Protein AF-A0A6A4GST1-F1 (afdb_monomer)

Nearest PDB structures (foldseek):
  6xm2-assembly1_K  TM=3.351E-01  e=2.305E+00  Homo sapiens
  5jus-assembly1_TA  TM=2.621E-01  e=8.530E+00  Saccharomyces cerevisiae

Structure (mmCIF, N/CA/C/O backbone):
data_AF-A0A6A4GST1-F1
#
_entry.id   AF-A0A6A4GST1-F1
#
loop_
_atom_site.group_PDB
_atom_site.id
_atom_site.type_symbol
_atom_site.label_atom_id
_atom_site.label_alt_id
_atom_site.label_comp_id
_atom_site.label_asym_id
_atom_site.label_entity_id
_atom_site.label_seq_id
_atom_site.pdbx_PDB_ins_code
_atom_site.Cartn_x
_atom_site.Cartn_y
_atom_site.Cartn_z
_atom_site.occupancy
_atom_site.B_iso_or_equiv
_atom_site.auth_seq_id
_atom_site.auth_comp_id
_atom_site.auth_asym_id
_atom_site.auth_atom_id
_atom_site.pdbx_PDB_model_num
ATOM 1 N N . MET A 1 1 ? -7.590 -26.371 -39.688 1.00 54.38 1 MET A N 1
ATOM 2 C CA . MET A 1 1 ? -6.315 -26.906 -39.176 1.00 54.38 1 MET A CA 1
ATOM 3 C C . MET A 1 1 ? -5.219 -26.032 -39.758 1.00 54.38 1 MET A C 1
ATOM 5 O O . MET A 1 1 ? -4.889 -26.251 -40.905 1.00 54.38 1 MET A O 1
ATOM 9 N N . ASP A 1 2 ? -4.789 -24.989 -39.041 1.00 57.66 2 ASP A N 1
ATOM 10 C CA . ASP A 1 2 ? -3.574 -24.203 -39.374 1.00 57.66 2 ASP A CA 1
ATOM 11 C C . ASP A 1 2 ? -3.136 -23.251 -38.233 1.00 57.66 2 ASP A C 1
ATOM 13 O O . ASP A 1 2 ? -2.321 -22.353 -38.413 1.00 57.66 2 ASP A O 1
ATOM 17 N N . SER A 1 3 ? -3.652 -23.442 -37.012 1.00 66.88 3 SER A N 1
ATOM 18 C CA . SER A 1 3 ? -3.388 -22.553 -35.872 1.00 66.88 3 SER A CA 1
ATOM 19 C C . SER A 1 3 ? -2.013 -22.750 -35.219 1.00 66.88 3 SER A C 1
ATOM 21 O O . SER A 1 3 ? -1.632 -21.962 -34.365 1.00 66.88 3 SER A O 1
ATOM 23 N N . THR A 1 4 ? -1.250 -23.782 -35.591 1.00 75.75 4 THR A N 1
ATOM 24 C CA . THR A 1 4 ? 0.029 -24.119 -34.939 1.00 75.75 4 THR A CA 1
ATOM 25 C C . THR A 1 4 ? 1.226 -23.309 -35.450 1.00 75.75 4 THR A C 1
ATOM 27 O O . THR A 1 4 ? 2.214 -23.196 -34.737 1.00 75.75 4 THR A O 1
ATOM 30 N N . ASN A 1 5 ? 1.162 -22.703 -36.643 1.00 77.75 5 ASN A N 1
ATOM 31 C CA . ASN A 1 5 ? 2.301 -21.959 -37.215 1.00 77.75 5 ASN A CA 1
ATOM 32 C C . ASN A 1 5 ? 2.419 -20.500 -36.722 1.00 77.75 5 ASN A C 1
ATOM 34 O O . ASN A 1 5 ? 3.506 -19.910 -36.763 1.00 77.75 5 ASN A O 1
ATOM 38 N N . GLU A 1 6 ? 1.324 -19.893 -36.255 1.00 80.25 6 GLU A N 1
ATOM 39 C CA . GLU A 1 6 ? 1.336 -18.497 -35.794 1.00 80.25 6 GLU A CA 1
ATOM 40 C C . GLU A 1 6 ? 2.017 -18.331 -34.429 1.00 80.25 6 GLU A C 1
ATOM 42 O O . GLU A 1 6 ? 2.770 -17.371 -34.223 1.00 80.25 6 GLU A O 1
ATOM 47 N N . ASP A 1 7 ? 1.806 -19.278 -33.515 1.00 82.44 7 ASP A N 1
ATOM 48 C CA . ASP A 1 7 ? 2.347 -19.215 -32.154 1.00 82.44 7 ASP A CA 1
ATOM 49 C C . ASP A 1 7 ? 3.878 -19.353 -32.137 1.00 82.44 7 ASP A C 1
ATOM 51 O O . ASP A 1 7 ? 4.568 -18.554 -31.493 1.00 82.44 7 ASP A O 1
ATOM 55 N N . ASP A 1 8 ? 4.430 -20.247 -32.962 1.00 87.25 8 ASP A N 1
ATOM 56 C CA . ASP A 1 8 ? 5.880 -20.417 -33.133 1.00 87.25 8 ASP A CA 1
ATOM 57 C C . ASP A 1 8 ? 6.562 -19.143 -33.650 1.00 87.25 8 ASP A C 1
ATOM 59 O O . ASP A 1 8 ? 7.698 -18.807 -33.282 1.00 87.25 8 ASP A O 1
ATOM 63 N N . THR A 1 9 ? 5.874 -18.407 -34.524 1.00 86.50 9 THR A N 1
ATOM 64 C CA . THR A 1 9 ? 6.394 -17.162 -35.095 1.00 86.50 9 THR A CA 1
ATOM 65 C C . THR A 1 9 ? 6.412 -16.050 -34.045 1.00 86.50 9 THR A C 1
ATOM 67 O O . THR A 1 9 ? 7.411 -15.326 -33.930 1.00 86.50 9 THR A O 1
ATOM 70 N N . LYS A 1 10 ? 5.357 -15.946 -33.225 1.00 84.38 10 LYS A N 1
ATOM 71 C CA . LYS A 1 10 ? 5.272 -14.985 -32.112 1.00 84.38 10 LYS A CA 1
ATOM 72 C C . LYS A 1 10 ? 6.345 -15.255 -31.061 1.00 84.38 10 LYS A C 1
ATOM 74 O O . LYS A 1 10 ? 7.042 -14.325 -30.645 1.00 84.38 10 LYS A O 1
ATOM 79 N N . GLU A 1 11 ? 6.558 -16.512 -30.681 1.00 89.19 11 GLU A N 1
ATOM 80 C CA . GLU A 1 11 ? 7.566 -16.867 -29.681 1.00 89.19 11 GLU A CA 1
ATOM 81 C C . GLU A 1 11 ? 8.993 -16.534 -30.148 1.00 89.19 11 GLU A C 1
ATOM 83 O O . GLU A 1 11 ? 9.779 -15.936 -29.400 1.00 89.19 11 GLU A O 1
ATOM 88 N N . LYS A 1 12 ? 9.319 -16.808 -31.419 1.00 90.31 12 LYS A N 1
ATOM 89 C CA . LYS A 1 12 ? 10.611 -16.425 -32.016 1.00 90.31 12 LYS A CA 1
ATOM 90 C C . LYS A 1 12 ? 10.829 -14.909 -31.993 1.00 90.31 12 LYS A C 1
ATOM 92 O O . LYS A 1 12 ? 11.934 -14.455 -31.678 1.00 90.31 12 LYS A O 1
ATOM 97 N N . GLN A 1 13 ? 9.796 -14.113 -32.277 1.00 86.88 13 GLN A N 1
ATOM 98 C CA . GLN A 1 13 ? 9.884 -12.651 -32.207 1.00 86.88 13 GLN A CA 1
ATOM 99 C C . GLN A 1 13 ? 10.047 -12.139 -30.769 1.00 86.88 13 GLN A C 1
ATOM 101 O O . GLN A 1 13 ? 10.868 -11.244 -30.529 1.00 86.88 13 GLN A O 1
ATOM 106 N N . ILE A 1 14 ? 9.335 -12.726 -29.801 1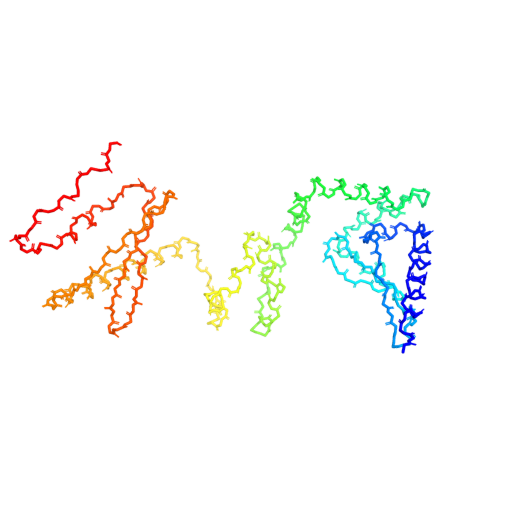.00 86.31 14 ILE A N 1
ATOM 107 C CA . ILE A 1 14 ? 9.483 -12.408 -28.372 1.00 86.31 14 ILE A CA 1
ATOM 108 C C . ILE A 1 14 ? 10.915 -12.686 -27.922 1.00 86.31 14 ILE A C 1
ATOM 110 O O . ILE A 1 14 ? 11.541 -11.826 -27.297 1.00 86.31 14 ILE A O 1
ATOM 114 N N . LYS A 1 15 ? 11.462 -13.853 -28.274 1.00 89.69 15 LYS A N 1
ATOM 115 C CA . LYS A 1 15 ? 12.837 -14.232 -27.941 1.00 89.69 15 LYS A CA 1
ATOM 116 C C . LYS A 1 15 ? 13.850 -13.256 -28.541 1.00 89.69 15 LYS A C 1
ATOM 118 O O . LYS A 1 15 ? 14.651 -12.688 -27.804 1.00 89.69 15 LYS A O 1
ATOM 123 N N . LYS A 1 16 ? 13.736 -12.948 -29.838 1.00 90.50 16 LYS A N 1
ATOM 124 C CA . LYS A 1 16 ? 14.603 -11.969 -30.519 1.00 90.50 16 LYS A CA 1
ATOM 125 C C . LYS A 1 16 ? 14.541 -10.583 -29.868 1.00 90.50 16 LYS A C 1
ATOM 127 O O . LYS A 1 16 ? 15.566 -9.912 -29.716 1.00 90.50 16 LYS A O 1
ATOM 132 N N . THR A 1 17 ? 13.349 -10.152 -29.462 1.00 84.81 17 THR A N 1
ATOM 133 C CA . THR A 1 17 ? 13.148 -8.874 -28.767 1.00 84.81 17 THR A CA 1
ATOM 134 C C . THR A 1 17 ? 13.805 -8.889 -27.390 1.00 84.81 17 THR A C 1
ATOM 136 O O . THR A 1 17 ? 14.539 -7.957 -27.057 1.00 84.81 17 THR A O 1
ATOM 139 N N . ARG A 1 18 ? 13.625 -9.966 -26.614 1.00 83.44 18 ARG A N 1
ATOM 140 C CA . ARG A 1 18 ? 14.276 -10.153 -25.308 1.00 83.44 18 ARG A CA 1
ATOM 141 C C . ARG A 1 18 ? 15.798 -10.136 -25.426 1.00 83.44 18 ARG A C 1
ATOM 143 O O . ARG A 1 18 ? 16.439 -9.409 -24.673 1.00 83.44 18 ARG A O 1
ATOM 150 N N . ASP A 1 19 ? 16.360 -10.821 -26.418 1.00 86.75 19 ASP A N 1
ATOM 151 C CA . ASP A 1 19 ? 17.806 -10.840 -26.665 1.00 86.75 19 ASP A CA 1
ATOM 152 C C . ASP A 1 19 ? 18.337 -9.448 -27.039 1.00 86.75 19 ASP A C 1
ATOM 154 O O . ASP A 1 19 ? 19.416 -9.034 -26.611 1.00 86.75 19 ASP A O 1
ATOM 158 N N . THR A 1 20 ? 17.562 -8.680 -27.808 1.00 85.69 20 THR A N 1
ATOM 159 C CA . THR A 1 20 ? 17.914 -7.302 -28.177 1.00 85.69 20 THR A CA 1
ATOM 160 C C . THR A 1 20 ? 17.858 -6.366 -26.969 1.00 85.69 20 THR A C 1
ATOM 162 O O . THR A 1 20 ? 18.716 -5.495 -26.820 1.00 85.69 20 THR A O 1
ATOM 165 N N . VAL A 1 21 ? 16.887 -6.553 -26.070 1.00 81.81 21 VAL A N 1
ATOM 166 C CA . VAL A 1 21 ? 16.820 -5.798 -24.814 1.00 81.81 21 VAL A CA 1
ATOM 167 C C . VAL A 1 21 ? 17.956 -6.183 -23.870 1.00 81.81 21 VAL A C 1
ATOM 169 O O . VAL A 1 21 ? 18.555 -5.293 -23.272 1.00 81.81 21 VAL A O 1
ATOM 172 N N . ALA A 1 22 ? 18.301 -7.466 -23.771 1.00 78.81 22 ALA A N 1
ATOM 173 C CA . ALA A 1 22 ? 19.410 -7.937 -22.943 1.00 78.81 22 ALA A CA 1
ATOM 174 C C . ALA A 1 22 ? 20.755 -7.325 -23.372 1.00 78.81 22 ALA A C 1
ATOM 176 O O . ALA A 1 22 ? 21.612 -7.047 -22.537 1.00 78.81 22 ALA A O 1
ATOM 177 N N . LYS A 1 23 ? 20.920 -7.031 -24.669 1.00 83.38 23 LYS A N 1
ATOM 178 C CA . LYS A 1 23 ? 22.103 -6.343 -25.210 1.00 83.38 23 LYS A CA 1
ATOM 179 C C . LYS A 1 23 ? 22.173 -4.852 -24.858 1.00 83.38 23 LYS A C 1
ATOM 181 O O . LYS A 1 23 ? 23.201 -4.223 -25.118 1.00 83.38 23 LYS A O 1
ATOM 186 N N . ARG A 1 24 ? 21.126 -4.255 -24.276 1.00 81.75 24 ARG A N 1
ATOM 187 C CA . ARG A 1 24 ? 21.141 -2.836 -23.895 1.00 81.75 24 ARG A CA 1
ATOM 188 C C . ARG A 1 24 ? 22.056 -2.622 -22.696 1.00 81.75 24 ARG A C 1
ATOM 190 O O . ARG A 1 24 ? 21.848 -3.180 -21.624 1.00 81.75 24 ARG A O 1
ATOM 197 N N . ARG A 1 25 ? 23.046 -1.750 -22.885 1.00 80.88 25 ARG A N 1
ATOM 198 C CA . ARG A 1 25 ? 24.079 -1.423 -21.888 1.00 80.88 25 ARG A CA 1
ATOM 199 C C . ARG A 1 25 ? 23.786 -0.176 -21.057 1.00 80.88 25 ARG A C 1
ATOM 201 O O . ARG A 1 25 ? 24.643 0.254 -20.305 1.00 80.88 25 ARG A O 1
ATOM 208 N N . SER A 1 26 ? 22.612 0.434 -21.215 1.00 86.75 26 SER A N 1
ATOM 209 C CA . SER A 1 26 ? 22.264 1.602 -20.405 1.00 86.75 26 SER A CA 1
ATOM 210 C C . SER A 1 26 ? 21.944 1.172 -18.977 1.00 86.75 26 SER A C 1
ATOM 212 O O . SER A 1 26 ? 21.099 0.295 -18.775 1.00 86.75 26 SER A O 1
ATOM 214 N N . ASN A 1 27 ? 22.574 1.836 -18.010 1.00 86.75 27 ASN A N 1
ATOM 215 C CA . ASN A 1 27 ? 22.354 1.612 -16.581 1.00 86.75 27 ASN A CA 1
ATOM 216 C C . ASN A 1 27 ? 20.913 1.907 -16.143 1.00 86.75 27 ASN A C 1
ATOM 218 O O . ASN A 1 27 ? 20.445 1.351 -15.153 1.00 86.75 27 ASN A O 1
ATOM 222 N N . ALA A 1 28 ? 20.168 2.716 -16.907 1.00 86.31 28 ALA A N 1
ATOM 223 C CA . ALA A 1 28 ? 18.769 3.028 -16.618 1.00 86.31 28 ALA A CA 1
ATOM 224 C C . ALA A 1 28 ? 17.879 1.770 -16.543 1.00 86.31 28 ALA A C 1
ATOM 226 O O . ALA A 1 28 ? 16.865 1.758 -15.848 1.00 86.31 28 ALA A O 1
ATOM 227 N N . TYR A 1 29 ? 18.259 0.672 -17.206 1.00 89.25 29 TYR A N 1
ATOM 228 C CA . TYR A 1 29 ? 17.500 -0.581 -17.154 1.00 89.25 29 TYR A CA 1
ATOM 229 C C . TYR A 1 29 ? 17.714 -1.386 -15.862 1.00 89.25 29 TYR A C 1
ATOM 231 O O . TYR A 1 29 ? 16.944 -2.316 -15.593 1.00 89.25 29 TYR A O 1
ATOM 239 N N . ALA A 1 30 ? 18.704 -1.036 -15.035 1.00 89.44 30 ALA A N 1
ATOM 240 C CA . ALA A 1 30 ? 18.936 -1.686 -13.746 1.00 89.44 30 ALA A CA 1
ATOM 241 C C . ALA A 1 30 ? 17.777 -1.456 -12.757 1.00 89.44 30 ALA A C 1
ATOM 243 O O . ALA A 1 30 ? 17.499 -2.320 -11.925 1.00 89.44 30 ALA A O 1
ATOM 244 N N . PHE A 1 31 ? 17.044 -0.346 -12.893 1.00 89.88 31 PHE A N 1
ATOM 245 C CA . PHE A 1 31 ? 15.903 -0.004 -12.035 1.00 89.88 31 PHE A CA 1
ATOM 246 C C . PHE A 1 31 ? 14.646 -0.853 -12.294 1.00 89.88 31 PHE A C 1
ATOM 248 O O . PHE A 1 31 ? 13.746 -0.925 -11.445 1.00 89.88 31 PHE A O 1
ATOM 255 N N . PHE A 1 32 ? 14.590 -1.524 -13.445 1.00 91.50 32 PHE A N 1
ATOM 256 C CA . PHE A 1 32 ? 13.443 -2.299 -13.908 1.00 91.50 32 PHE A CA 1
ATOM 257 C C . PHE A 1 32 ? 13.710 -3.807 -13.860 1.00 91.50 32 PHE A C 1
ATOM 259 O O . PHE A 1 32 ? 14.857 -4.262 -13.785 1.00 91.50 32 PHE A O 1
ATOM 266 N N . ALA A 1 33 ? 12.629 -4.588 -13.895 1.00 90.25 33 ALA A N 1
ATOM 267 C CA . ALA A 1 33 ? 12.688 -6.045 -13.935 1.00 90.25 33 ALA A CA 1
ATOM 268 C C . ALA A 1 33 ? 13.564 -6.558 -15.095 1.00 90.25 33 ALA A C 1
ATOM 270 O O . ALA A 1 33 ? 13.609 -5.961 -16.172 1.00 90.25 33 ALA A O 1
ATOM 271 N N . CYS A 1 34 ? 14.248 -7.688 -14.875 1.00 87.88 34 CYS A N 1
ATOM 272 C CA . CYS A 1 34 ? 15.158 -8.277 -15.863 1.00 87.88 34 CYS A CA 1
ATOM 273 C C . CYS A 1 34 ? 14.455 -8.693 -17.155 1.00 87.88 34 CYS A C 1
ATOM 275 O O . CYS A 1 34 ? 15.044 -8.615 -18.229 1.00 87.88 34 CYS A O 1
ATOM 277 N N . THR A 1 35 ? 13.199 -9.111 -17.039 1.00 88.88 35 THR A N 1
ATOM 278 C CA . THR A 1 35 ? 12.370 -9.600 -18.134 1.00 88.88 35 THR A CA 1
ATOM 279 C C . THR A 1 35 ? 11.253 -8.595 -18.399 1.00 88.88 35 THR A C 1
ATOM 281 O O . THR A 1 35 ? 10.229 -8.640 -17.710 1.00 88.88 35 THR A O 1
ATOM 284 N N . PRO A 1 36 ? 11.434 -7.657 -19.343 1.00 91.19 36 PRO A N 1
ATOM 285 C CA . PRO A 1 36 ? 10.338 -6.796 -19.751 1.00 91.19 36 PRO A CA 1
ATOM 286 C C . PRO A 1 36 ? 9.278 -7.604 -20.498 1.00 91.19 36 PRO A C 1
ATOM 288 O O . PRO A 1 36 ? 9.568 -8.631 -21.123 1.00 91.19 36 PRO A O 1
ATOM 291 N N . ASN A 1 37 ? 8.056 -7.095 -20.466 1.00 93.19 37 ASN A N 1
ATOM 292 C CA . ASN A 1 37 ? 6.968 -7.598 -21.287 1.00 93.19 37 ASN A CA 1
ATOM 293 C C . ASN A 1 37 ? 6.978 -6.892 -22.646 1.00 93.19 37 ASN A C 1
ATOM 295 O O . ASN A 1 37 ? 7.530 -5.803 -22.791 1.00 93.19 37 ASN A O 1
ATOM 299 N N . VAL A 1 38 ? 6.382 -7.521 -23.651 1.00 92.00 38 VAL A N 1
ATOM 300 C CA . VAL A 1 38 ? 6.190 -6.922 -24.974 1.00 92.00 38 VAL A CA 1
ATOM 301 C C . VAL A 1 38 ? 4.691 -6.823 -25.192 1.00 92.00 38 VAL A C 1
ATOM 303 O O . VAL A 1 38 ? 3.991 -7.829 -25.115 1.00 92.00 38 VAL A O 1
ATOM 306 N N . GLU A 1 39 ? 4.201 -5.606 -25.396 1.00 92.38 39 GLU A N 1
ATOM 307 C CA . GLU A 1 39 ? 2.827 -5.369 -25.824 1.00 92.38 39 GLU A CA 1
ATOM 308 C C . GLU A 1 39 ? 2.776 -5.390 -27.349 1.00 92.38 39 GLU A C 1
ATOM 310 O O . GLU A 1 39 ? 3.583 -4.733 -28.015 1.00 92.38 39 GLU A O 1
ATOM 315 N N . PHE A 1 40 ? 1.811 -6.131 -27.883 1.00 92.00 40 PHE A N 1
ATOM 316 C CA . PHE A 1 40 ? 1.558 -6.258 -29.312 1.00 92.00 40 PHE A CA 1
ATOM 317 C C . PHE A 1 40 ? 0.351 -5.404 -29.710 1.00 92.00 40 PHE A C 1
ATOM 319 O O . PHE A 1 40 ? -0.536 -5.155 -28.890 1.00 92.00 40 PHE A O 1
ATOM 326 N N . ASP A 1 41 ? 0.338 -4.911 -30.944 1.00 92.25 41 ASP A N 1
ATOM 327 C CA . ASP A 1 41 ? -0.842 -4.279 -31.534 1.00 92.25 41 ASP A CA 1
ATOM 328 C C . ASP A 1 41 ? -1.865 -5.320 -32.033 1.00 92.25 41 ASP A C 1
ATOM 330 O O . ASP A 1 41 ? -1.692 -6.527 -31.853 1.00 92.25 41 ASP A O 1
ATOM 334 N N . ALA A 1 42 ? -2.956 -4.842 -32.641 1.00 94.94 42 ALA A N 1
ATOM 335 C CA . ALA A 1 42 ? -3.996 -5.699 -33.209 1.00 94.94 42 ALA A CA 1
ATOM 336 C C . ALA A 1 42 ? -3.467 -6.613 -34.333 1.00 94.94 42 ALA A C 1
ATOM 338 O O . ALA A 1 42 ? -3.983 -7.712 -34.515 1.00 94.94 42 ALA A O 1
ATOM 339 N N . ASP A 1 43 ? -2.392 -6.204 -35.013 1.00 92.94 43 ASP A N 1
ATOM 340 C CA . ASP A 1 43 ? -1.748 -6.952 -36.095 1.00 92.94 43 ASP A CA 1
ATOM 341 C C . ASP A 1 43 ? -0.672 -7.922 -35.573 1.00 92.94 43 ASP A C 1
ATOM 343 O O . ASP A 1 43 ? 0.141 -8.437 -36.345 1.00 92.94 43 ASP A O 1
ATOM 347 N N . SER A 1 44 ? -0.629 -8.167 -34.256 1.00 87.19 44 SER A N 1
ATOM 348 C CA . SER A 1 44 ? 0.390 -8.985 -33.587 1.00 87.19 44 SER A CA 1
ATOM 349 C C . SER A 1 44 ? 1.829 -8.499 -33.801 1.00 87.19 44 SER A C 1
ATOM 351 O O . SER A 1 44 ? 2.776 -9.279 -33.670 1.00 87.19 44 SER A O 1
ATOM 353 N N . ARG A 1 45 ? 2.037 -7.213 -34.098 1.00 88.50 45 ARG A N 1
ATOM 354 C CA . ARG A 1 45 ? 3.371 -6.613 -34.204 1.00 88.50 45 ARG A CA 1
ATOM 355 C C . ARG A 1 45 ? 3.773 -6.022 -32.853 1.00 88.50 45 ARG A C 1
ATOM 357 O O . ARG A 1 45 ? 2.934 -5.468 -32.141 1.00 88.50 45 ARG A O 1
ATOM 364 N N . PRO A 1 46 ? 5.049 -6.138 -32.452 1.00 87.38 46 PRO A N 1
ATOM 365 C CA . PRO A 1 46 ? 5.510 -5.592 -31.183 1.00 87.38 46 PRO A CA 1
ATOM 366 C C . PRO A 1 46 ? 5.405 -4.063 -31.207 1.00 87.38 46 PRO A C 1
ATOM 368 O O . PRO A 1 46 ? 6.118 -3.395 -31.955 1.00 87.38 46 PRO A O 1
ATOM 371 N N . LYS A 1 47 ? 4.524 -3.510 -30.368 1.00 91.88 47 LYS A N 1
ATOM 372 C CA . LYS A 1 47 ? 4.238 -2.073 -30.302 1.00 91.88 47 LYS A CA 1
ATOM 373 C C . LYS A 1 47 ? 5.108 -1.376 -29.262 1.00 91.88 47 LYS A C 1
ATOM 375 O O . LYS A 1 47 ? 5.745 -0.369 -29.561 1.00 91.88 47 LYS A O 1
ATOM 380 N N . PHE A 1 48 ? 5.166 -1.924 -28.046 1.00 90.56 48 PHE A N 1
ATOM 381 C CA . PHE A 1 48 ? 5.933 -1.346 -26.941 1.00 90.56 48 PHE A CA 1
ATOM 382 C C . PHE A 1 48 ? 6.637 -2.420 -26.117 1.00 90.56 48 PHE A C 1
ATOM 384 O O . PHE A 1 48 ? 6.102 -3.500 -25.875 1.00 90.56 48 PHE A O 1
ATOM 391 N N . ILE A 1 49 ? 7.823 -2.084 -25.612 1.00 90.94 49 ILE A N 1
ATOM 392 C CA . ILE A 1 49 ? 8.459 -2.856 -24.545 1.00 90.94 49 ILE A CA 1
ATOM 393 C C . ILE A 1 49 ? 8.031 -2.243 -23.217 1.00 90.94 49 ILE A C 1
ATOM 395 O O . ILE A 1 49 ? 8.148 -1.037 -23.001 1.00 90.94 49 ILE A O 1
ATOM 399 N N . VAL A 1 50 ? 7.528 -3.087 -22.335 1.00 92.62 50 VAL A N 1
ATOM 400 C CA . VAL A 1 50 ? 6.929 -2.716 -21.065 1.00 92.62 50 VAL A CA 1
ATOM 401 C C . VAL A 1 50 ? 7.843 -3.146 -19.929 1.00 92.62 50 VAL A C 1
ATOM 403 O O . VAL A 1 50 ? 8.153 -4.325 -19.757 1.00 92.62 50 VAL A O 1
ATOM 406 N N . TYR A 1 51 ? 8.269 -2.172 -19.137 1.00 91.88 51 TYR A N 1
ATOM 407 C CA . TYR A 1 51 ? 9.148 -2.359 -17.998 1.00 91.88 51 TYR A CA 1
ATOM 408 C C . TYR A 1 51 ? 8.380 -2.187 -16.694 1.00 91.88 51 TYR A C 1
ATOM 410 O O . TYR A 1 51 ? 7.652 -1.216 -16.517 1.00 91.88 51 TYR A O 1
ATOM 418 N N . ASN A 1 52 ? 8.608 -3.094 -15.749 1.00 91.44 52 ASN A N 1
ATOM 419 C CA . ASN A 1 52 ? 8.048 -2.989 -14.405 1.00 91.44 52 ASN A CA 1
ATOM 420 C C . ASN A 1 52 ? 9.116 -2.453 -13.452 1.00 91.44 52 ASN A C 1
ATOM 422 O O . ASN A 1 52 ? 10.213 -3.017 -13.366 1.00 91.44 52 ASN A O 1
ATOM 426 N N . CYS A 1 53 ? 8.806 -1.375 -12.732 1.00 90.25 53 CYS A N 1
ATOM 427 C CA . CYS A 1 53 ? 9.683 -0.833 -11.697 1.00 90.25 53 CYS A CA 1
ATOM 428 C C . CYS A 1 53 ? 9.903 -1.876 -10.587 1.00 90.25 53 CYS A C 1
ATOM 430 O O . CYS A 1 53 ? 8.946 -2.453 -10.071 1.00 90.25 53 CYS A O 1
ATOM 432 N N . THR A 1 54 ? 11.150 -2.111 -10.170 1.00 88.38 54 THR A N 1
ATOM 433 C CA . THR A 1 54 ? 11.441 -3.120 -9.128 1.00 88.38 54 THR A CA 1
ATOM 434 C C . THR A 1 54 ? 11.057 -2.686 -7.707 1.00 88.38 54 THR A C 1
ATOM 436 O O . THR A 1 54 ? 11.190 -3.485 -6.781 1.00 88.38 54 THR A O 1
ATOM 439 N N . ILE A 1 55 ? 10.617 -1.436 -7.510 1.00 86.19 55 ILE A N 1
ATOM 440 C CA . ILE A 1 55 ? 10.144 -0.914 -6.217 1.00 86.19 55 ILE A CA 1
ATOM 441 C C . ILE A 1 55 ? 8.618 -0.916 -6.173 1.00 86.19 55 ILE A C 1
ATOM 443 O O . ILE A 1 55 ? 8.023 -1.734 -5.480 1.00 86.19 55 ILE A O 1
ATOM 447 N N . CYS A 1 56 ? 7.983 -0.030 -6.938 1.00 87.31 56 CYS A N 1
ATOM 448 C CA . CYS A 1 56 ? 6.538 0.197 -6.865 1.00 87.31 56 CYS A CA 1
ATOM 449 C C . CYS A 1 56 ? 5.724 -0.694 -7.811 1.00 87.31 56 CYS A C 1
ATOM 451 O O . CYS A 1 56 ? 4.499 -0.644 -7.785 1.00 87.31 56 CYS A O 1
ATOM 453 N N . ARG A 1 57 ? 6.390 -1.480 -8.672 1.00 88.69 57 ARG A N 1
ATOM 454 C CA . ARG A 1 57 ? 5.764 -2.305 -9.721 1.00 88.69 57 ARG A CA 1
ATOM 455 C C . ARG A 1 57 ? 4.965 -1.516 -10.764 1.00 88.69 57 ARG A C 1
ATOM 457 O O . ARG A 1 57 ? 4.265 -2.129 -11.562 1.00 88.69 57 ARG A O 1
ATOM 464 N N . ALA A 1 58 ? 5.101 -0.188 -10.803 1.00 88.19 58 ALA A N 1
ATOM 465 C CA . ALA A 1 58 ? 4.509 0.627 -11.853 1.00 88.19 58 ALA A CA 1
ATOM 466 C C . ALA A 1 58 ? 5.034 0.204 -13.229 1.00 88.19 58 ALA A C 1
ATOM 468 O O . ALA A 1 58 ? 6.207 -0.155 -13.393 1.00 88.19 58 ALA A O 1
ATOM 469 N N . VAL A 1 59 ? 4.129 0.261 -14.198 1.00 90.44 59 VAL A N 1
ATOM 470 C CA . VAL A 1 59 ? 4.338 -0.170 -15.573 1.00 90.44 59 VAL A CA 1
ATOM 471 C C . VAL A 1 59 ? 4.774 1.035 -16.405 1.00 90.44 59 VAL A C 1
ATOM 473 O O . VAL A 1 59 ? 4.057 2.030 -16.481 1.00 90.44 59 VAL A O 1
ATOM 476 N N . VAL A 1 60 ? 5.946 0.954 -17.032 1.00 90.25 60 VAL A N 1
ATOM 477 C CA . VAL A 1 60 ? 6.521 2.011 -17.875 1.00 90.25 60 VAL A CA 1
ATOM 478 C C . VAL A 1 60 ? 6.711 1.476 -19.290 1.00 90.25 60 VAL A C 1
ATOM 480 O O . VAL A 1 60 ? 7.402 0.480 -19.500 1.00 90.25 60 VAL A O 1
ATOM 483 N N . LYS A 1 61 ? 6.107 2.140 -20.279 1.00 90.94 61 LYS A N 1
ATOM 484 C CA . LYS A 1 61 ? 6.216 1.762 -21.695 1.00 90.94 61 LYS A CA 1
ATOM 485 C C . LYS A 1 61 ? 7.390 2.486 -22.357 1.00 90.94 61 LYS A C 1
ATOM 487 O O . LYS A 1 61 ? 7.582 3.686 -22.163 1.00 90.94 61 LYS A O 1
ATOM 492 N N . GLN A 1 62 ? 8.181 1.759 -23.140 1.00 83.75 62 GLN A N 1
ATOM 493 C CA . GLN A 1 62 ? 9.305 2.308 -23.891 1.00 83.75 62 GLN A CA 1
ATOM 494 C C . GLN A 1 62 ? 8.814 3.176 -25.060 1.00 83.75 62 GLN A C 1
ATOM 496 O O . GLN A 1 62 ? 7.964 2.737 -25.825 1.00 83.75 62 GLN A O 1
ATOM 501 N N . GLY A 1 63 ? 9.395 4.368 -25.234 1.00 71.62 63 GLY A N 1
ATOM 502 C CA . GLY A 1 63 ? 9.135 5.254 -26.382 1.00 71.62 63 GLY A CA 1
ATOM 503 C C . GLY A 1 63 ? 8.594 6.626 -25.985 1.00 71.62 63 GLY A C 1
ATOM 504 O O . GLY A 1 63 ? 8.851 7.607 -26.671 1.00 71.62 63 GLY A O 1
ATOM 505 N N . ALA A 1 64 ? 7.958 6.728 -24.819 1.00 55.06 64 ALA A N 1
ATOM 506 C CA . ALA A 1 64 ? 7.870 8.004 -24.129 1.00 55.06 64 ALA A CA 1
ATOM 507 C C . ALA A 1 64 ? 9.242 8.291 -23.504 1.00 55.06 64 ALA A C 1
ATOM 509 O O . ALA A 1 64 ? 9.914 7.369 -23.033 1.00 55.06 64 ALA A O 1
ATOM 510 N N . SER A 1 65 ? 9.626 9.554 -23.376 1.00 57.31 65 SER A N 1
ATOM 511 C CA . SER A 1 65 ? 10.708 10.066 -22.510 1.00 57.31 65 SER A CA 1
ATOM 512 C C . SER A 1 65 ? 10.622 9.607 -21.029 1.00 57.31 65 SER A C 1
ATOM 514 O O . SER A 1 65 ? 11.409 10.021 -20.183 1.00 57.31 65 SER A O 1
ATOM 516 N N . GLY A 1 66 ? 9.689 8.701 -20.716 1.00 56.44 66 GLY A N 1
ATOM 517 C CA . GLY A 1 66 ? 9.291 8.188 -19.419 1.00 56.44 66 GLY A CA 1
ATOM 518 C C . GLY A 1 66 ? 10.250 7.236 -18.713 1.00 56.44 66 GLY A C 1
ATOM 519 O O . GLY A 1 66 ? 10.121 7.080 -17.504 1.00 56.44 66 GLY A O 1
ATOM 520 N N . LEU A 1 67 ? 11.236 6.635 -19.393 1.00 61.53 67 LEU A N 1
ATOM 521 C CA . LEU A 1 67 ? 12.226 5.781 -18.708 1.00 61.53 67 LEU A CA 1
ATOM 522 C C . LEU A 1 67 ? 13.073 6.572 -17.693 1.00 61.53 67 LEU A C 1
ATOM 524 O O . LEU A 1 67 ? 13.467 6.016 -16.673 1.00 61.53 67 LEU A O 1
ATOM 528 N N . MET A 1 68 ? 13.279 7.870 -17.938 1.00 61.38 68 MET A N 1
ATOM 529 C CA . MET A 1 68 ? 13.926 8.806 -17.007 1.00 61.38 68 MET A CA 1
ATOM 530 C C . MET A 1 68 ? 12.935 9.479 -16.039 1.00 61.38 68 MET A C 1
ATOM 532 O O . MET A 1 68 ? 13.367 10.102 -15.077 1.00 61.38 68 MET A O 1
ATOM 536 N N . LEU A 1 69 ? 11.616 9.367 -16.266 1.00 60.59 69 LEU A N 1
ATOM 537 C CA . LEU A 1 69 ? 10.568 10.052 -15.485 1.00 60.59 69 LEU A CA 1
ATOM 538 C C . LEU A 1 69 ? 9.988 9.196 -14.354 1.00 60.59 69 LEU A C 1
ATOM 540 O O . LEU A 1 69 ? 8.984 9.570 -13.750 1.00 60.59 69 LEU A O 1
ATOM 544 N N . HIS A 1 70 ? 10.651 8.098 -13.987 1.00 69.19 70 HIS A N 1
ATOM 545 C CA . HIS A 1 70 ? 10.349 7.392 -12.743 1.00 69.19 70 HIS A CA 1
ATOM 546 C C . HIS A 1 70 ? 11.335 7.656 -11.575 1.00 69.19 70 HIS A C 1
ATOM 548 O O . HIS A 1 70 ? 11.580 6.733 -10.791 1.00 69.19 70 HIS A O 1
ATOM 554 N N . PRO A 1 71 ? 11.893 8.880 -11.393 1.00 61.09 71 PRO A N 1
ATOM 555 C CA . PRO A 1 71 ? 12.810 9.171 -10.297 1.00 61.09 71 PRO A CA 1
ATOM 556 C C . PRO A 1 71 ? 12.079 9.244 -8.953 1.00 61.09 71 PRO A C 1
ATOM 558 O O . PRO A 1 71 ? 12.706 9.152 -7.916 1.00 61.09 71 PRO A O 1
ATOM 561 N N . LEU A 1 72 ? 10.746 9.338 -8.916 1.00 72.19 72 LEU A N 1
ATOM 562 C CA . LEU A 1 72 ? 10.022 9.355 -7.638 1.00 72.19 72 LEU A CA 1
ATOM 563 C C . LEU A 1 72 ? 10.183 8.058 -6.832 1.00 72.19 72 LEU A C 1
ATOM 565 O O . LEU A 1 72 ? 10.050 8.082 -5.614 1.00 72.19 72 LEU A O 1
ATOM 569 N N . CYS A 1 73 ? 10.476 6.928 -7.483 1.00 82.69 73 CYS A N 1
ATOM 570 C CA . CYS A 1 73 ? 10.704 5.671 -6.766 1.00 82.69 73 CYS A CA 1
ATOM 571 C C . CYS A 1 73 ? 12.147 5.467 -6.314 1.00 82.69 73 CYS A C 1
ATOM 573 O O . CYS A 1 73 ? 12.387 4.597 -5.483 1.00 82.69 73 CYS A O 1
ATOM 575 N N . TRP A 1 74 ? 13.092 6.234 -6.851 1.00 77.00 74 TRP A N 1
ATOM 576 C CA . TRP A 1 74 ? 14.511 6.079 -6.569 1.00 77.00 74 TRP A CA 1
ATOM 577 C C . TRP A 1 74 ? 15.071 7.432 -6.163 1.00 77.00 74 TRP A C 1
ATOM 579 O O . TRP A 1 74 ? 15.054 8.362 -6.958 1.00 77.00 74 TRP A O 1
ATOM 589 N N . GLY A 1 75 ? 15.565 7.553 -4.929 1.00 82.50 75 GLY A N 1
ATOM 590 C CA . GLY A 1 75 ? 16.174 8.799 -4.467 1.00 82.50 75 GLY A CA 1
ATOM 591 C C . GLY A 1 75 ? 17.218 9.307 -5.467 1.00 82.50 75 GLY A C 1
ATOM 592 O O . GLY A 1 75 ? 17.928 8.508 -6.082 1.00 82.50 75 GLY A O 1
ATOM 593 N N . LYS A 1 76 ? 17.300 10.633 -5.635 1.00 83.31 76 LYS A N 1
ATOM 594 C CA . LYS A 1 76 ? 18.214 11.277 -6.593 1.00 83.31 76 LYS A CA 1
ATOM 595 C C . LYS A 1 76 ? 19.645 10.747 -6.456 1.00 83.31 76 LYS A C 1
ATOM 597 O O . LYS A 1 76 ? 20.265 10.414 -7.454 1.00 83.31 76 LYS A O 1
ATOM 602 N N . GLU A 1 77 ? 20.107 10.571 -5.220 1.00 84.19 77 GLU A N 1
ATOM 603 C CA . GLU A 1 77 ? 21.427 10.018 -4.899 1.00 84.19 77 GLU A CA 1
ATOM 604 C C . GLU A 1 77 ? 21.638 8.614 -5.484 1.00 84.19 77 GLU A C 1
ATOM 606 O O . GLU A 1 77 ? 22.648 8.363 -6.132 1.00 84.19 77 GLU A O 1
ATOM 611 N N . THR A 1 78 ? 20.668 7.707 -5.332 1.00 83.75 78 THR A N 1
ATOM 612 C CA . THR A 1 78 ? 20.744 6.349 -5.892 1.00 83.75 78 THR A CA 1
ATOM 613 C C . THR A 1 78 ? 20.764 6.375 -7.420 1.00 83.75 78 THR A C 1
ATOM 615 O O . THR A 1 78 ? 21.496 5.607 -8.046 1.00 83.75 78 THR A O 1
ATOM 618 N N . VAL A 1 79 ? 19.972 7.262 -8.034 1.00 85.25 79 VAL A N 1
ATOM 619 C CA . VAL A 1 79 ? 19.965 7.433 -9.492 1.00 85.25 79 VAL A CA 1
ATOM 620 C C . VAL A 1 79 ? 21.324 7.930 -9.974 1.00 85.25 79 VAL A C 1
ATOM 622 O O . VAL A 1 79 ? 21.909 7.311 -10.862 1.00 85.25 79 VAL A O 1
ATOM 625 N N . ASP A 1 80 ? 21.857 8.979 -9.351 1.00 86.88 80 ASP A N 1
ATOM 626 C CA . ASP A 1 80 ? 23.151 9.564 -9.697 1.00 86.88 80 ASP A CA 1
ATOM 627 C C . ASP A 1 80 ? 24.289 8.543 -9.510 1.00 86.88 80 ASP A C 1
ATOM 629 O O . ASP A 1 80 ? 25.113 8.373 -10.409 1.00 86.88 80 ASP A O 1
ATOM 633 N N . CYS A 1 81 ? 24.284 7.770 -8.416 1.00 83.62 81 CYS A N 1
ATOM 634 C CA . CYS A 1 81 ? 25.242 6.687 -8.169 1.00 83.62 81 CYS A CA 1
ATOM 635 C C . CYS A 1 81 ? 25.227 5.623 -9.276 1.00 83.62 81 CYS A C 1
ATOM 637 O O . CYS A 1 81 ? 26.278 5.247 -9.797 1.00 83.62 81 CYS A O 1
ATOM 639 N N . VAL A 1 82 ? 24.047 5.136 -9.669 1.00 85.19 82 VAL A N 1
ATOM 640 C CA . VAL A 1 82 ? 23.922 4.124 -10.732 1.00 85.19 82 VAL A CA 1
ATOM 641 C C . VAL A 1 82 ? 24.322 4.690 -12.094 1.00 85.19 82 VAL A C 1
ATOM 643 O O . VAL A 1 82 ? 24.923 3.980 -12.900 1.00 85.19 82 VAL A O 1
ATOM 646 N N . MET A 1 83 ? 24.018 5.958 -12.366 1.00 85.62 83 MET A N 1
ATOM 647 C CA . MET A 1 83 ? 24.377 6.610 -13.627 1.00 85.62 83 MET A CA 1
ATOM 648 C C . MET A 1 83 ? 25.873 6.947 -13.707 1.00 85.62 83 MET A C 1
ATOM 650 O O . MET A 1 83 ? 26.429 6.934 -14.803 1.00 85.62 83 MET A O 1
ATOM 654 N N . ALA A 1 84 ? 26.538 7.173 -12.571 1.00 86.19 84 ALA A N 1
ATOM 655 C CA . ALA A 1 84 ? 27.984 7.383 -12.487 1.00 86.19 84 ALA A CA 1
ATOM 656 C C . ALA A 1 84 ? 28.804 6.094 -12.688 1.00 86.19 84 ALA A C 1
ATOM 658 O O . ALA A 1 84 ? 29.991 6.152 -13.017 1.00 86.19 84 ALA A O 1
ATOM 659 N N . LEU A 1 85 ? 28.198 4.915 -12.510 1.00 85.19 85 LEU A N 1
ATOM 660 C CA . LEU A 1 85 ? 28.876 3.646 -12.761 1.00 85.19 85 LEU A CA 1
ATOM 661 C C . LEU A 1 85 ? 29.117 3.452 -14.263 1.00 85.19 85 LEU A C 1
ATOM 663 O O . LEU A 1 85 ? 28.237 3.634 -15.096 1.00 85.19 85 LEU A O 1
ATOM 667 N N . ASN A 1 86 ? 30.324 3.033 -14.637 1.00 80.12 86 ASN A N 1
ATOM 668 C CA . ASN A 1 86 ? 30.644 2.791 -16.042 1.00 80.12 86 ASN A CA 1
ATOM 669 C C . ASN A 1 86 ? 29.718 1.723 -16.651 1.00 80.12 86 ASN A C 1
ATOM 671 O O . ASN A 1 86 ? 29.628 0.621 -16.108 1.00 80.12 86 ASN A O 1
ATOM 675 N N . ASN A 1 87 ? 29.177 1.985 -17.852 1.00 76.12 87 ASN A N 1
ATOM 676 C CA . ASN A 1 87 ? 28.357 1.052 -18.659 1.00 76.12 87 ASN A CA 1
ATOM 677 C C . ASN A 1 87 ? 29.052 -0.296 -18.977 1.00 76.12 87 ASN A C 1
ATOM 679 O O . ASN A 1 87 ? 28.460 -1.194 -19.578 1.00 76.12 87 ASN A O 1
ATOM 683 N N . LYS A 1 88 ? 30.341 -0.435 -18.633 1.00 76.44 88 LYS A N 1
ATOM 684 C CA . LYS A 1 88 ? 31.094 -1.698 -18.694 1.00 76.44 88 LYS A CA 1
ATOM 685 C C . LYS A 1 88 ? 30.628 -2.690 -17.623 1.00 76.44 88 LYS A C 1
ATOM 687 O O . LYS A 1 88 ? 30.733 -3.898 -17.814 1.00 76.44 88 LYS A O 1
ATOM 692 N N . THR A 1 89 ? 30.104 -2.183 -16.511 1.00 74.50 89 THR A N 1
ATOM 693 C CA . THR A 1 89 ? 29.511 -2.976 -15.439 1.00 74.50 89 THR A CA 1
ATOM 694 C C . THR A 1 89 ? 28.111 -3.382 -15.887 1.00 74.50 89 THR A C 1
ATOM 696 O O . THR A 1 89 ? 27.196 -2.569 -15.867 1.00 74.50 89 THR A O 1
ATOM 699 N N . GLY A 1 90 ? 27.945 -4.619 -16.361 1.00 81.50 90 GLY A N 1
ATOM 700 C CA . GLY A 1 90 ? 26.652 -5.101 -16.857 1.00 81.50 90 GLY A CA 1
ATOM 701 C C . GLY A 1 90 ? 25.500 -4.889 -15.860 1.00 81.50 90 GLY A C 1
ATOM 702 O O . GLY A 1 90 ? 25.696 -4.933 -14.642 1.00 81.50 90 GLY A O 1
ATOM 703 N N . ASN A 1 91 ? 24.285 -4.702 -16.388 1.00 83.31 91 ASN A N 1
ATOM 704 C CA . ASN A 1 91 ? 23.073 -4.371 -15.623 1.00 83.31 91 ASN A CA 1
ATOM 705 C C . ASN A 1 91 ? 22.774 -5.327 -14.453 1.00 83.31 91 ASN A C 1
ATOM 707 O O . ASN A 1 91 ? 22.197 -4.914 -13.448 1.00 83.31 91 ASN A O 1
ATOM 711 N N . ASP A 1 92 ? 23.181 -6.592 -14.540 1.00 84.31 92 ASP A N 1
ATOM 712 C CA . ASP A 1 92 ? 22.932 -7.565 -13.474 1.00 84.31 92 ASP A CA 1
ATOM 713 C C . ASP A 1 92 ? 23.757 -7.295 -12.214 1.00 84.31 92 ASP A C 1
ATOM 715 O O . ASP A 1 92 ? 23.249 -7.464 -11.104 1.00 84.31 92 ASP A O 1
ATOM 719 N N . LYS A 1 93 ? 24.988 -6.792 -12.358 1.00 85.50 93 LYS A N 1
ATOM 720 C CA . LYS A 1 93 ? 25.810 -6.390 -11.211 1.00 85.50 93 LYS A CA 1
ATOM 721 C C . LYS A 1 93 ? 25.235 -5.137 -10.547 1.00 85.50 93 LYS A C 1
ATOM 723 O O . LYS A 1 93 ? 25.119 -5.105 -9.328 1.00 85.50 93 LYS A O 1
ATOM 728 N N . LEU A 1 94 ? 24.763 -4.168 -11.340 1.00 84.88 94 LEU A N 1
ATOM 729 C CA . LEU A 1 94 ? 24.052 -2.984 -10.832 1.00 84.88 94 LEU A CA 1
ATOM 730 C C . LEU A 1 94 ? 22.806 -3.371 -10.030 1.00 84.88 94 LEU A C 1
ATOM 732 O O . LEU A 1 94 ? 22.590 -2.885 -8.924 1.00 84.88 94 LEU A O 1
ATOM 736 N N . ARG A 1 95 ? 22.013 -4.316 -10.544 1.00 86.88 95 ARG A N 1
ATOM 737 C CA . ARG A 1 95 ? 20.847 -4.854 -9.829 1.00 86.88 95 ARG A CA 1
ATOM 738 C C . ARG A 1 95 ? 21.221 -5.544 -8.523 1.00 86.88 95 ARG A C 1
ATOM 740 O O . ARG A 1 95 ? 20.452 -5.468 -7.567 1.00 86.88 95 ARG A O 1
ATOM 747 N N . GLN A 1 96 ? 22.349 -6.250 -8.476 1.00 86.06 96 GLN A N 1
ATOM 748 C CA . GLN A 1 96 ? 22.831 -6.869 -7.242 1.00 86.06 96 GLN A CA 1
ATOM 749 C C . GLN A 1 96 ? 23.230 -5.817 -6.203 1.00 86.06 96 GLN A C 1
ATOM 751 O O . GLN A 1 96 ? 22.838 -5.965 -5.048 1.00 86.06 96 GLN A O 1
ATOM 756 N N . GLU A 1 97 ? 23.921 -4.747 -6.599 1.00 83.38 97 GLU A N 1
ATOM 757 C CA . GLU A 1 97 ? 24.260 -3.640 -5.692 1.00 83.38 97 GLU A CA 1
ATOM 758 C C . GLU A 1 97 ? 22.999 -2.927 -5.174 1.00 83.38 97 GLU A C 1
ATOM 760 O O . GLU A 1 97 ? 22.816 -2.812 -3.964 1.00 83.38 97 GLU A O 1
ATOM 765 N N . LEU A 1 98 ? 22.038 -2.612 -6.053 1.00 83.00 98 LEU A N 1
ATOM 766 C CA . LEU A 1 98 ? 20.744 -2.037 -5.650 1.00 83.00 98 LEU A CA 1
ATOM 767 C C . LEU A 1 98 ? 19.956 -2.943 -4.686 1.00 83.00 98 LEU A C 1
ATOM 769 O O . LEU A 1 98 ? 19.203 -2.468 -3.835 1.00 83.00 98 LEU A O 1
ATOM 773 N N . LYS A 1 99 ? 20.096 -4.270 -4.804 1.00 83.12 99 LYS A N 1
ATOM 774 C CA . LYS A 1 99 ? 19.484 -5.222 -3.862 1.00 83.12 99 LYS A CA 1
ATOM 775 C C . LYS A 1 99 ? 20.177 -5.222 -2.498 1.00 83.12 99 LYS A C 1
ATOM 777 O O . LYS A 1 99 ? 19.495 -5.474 -1.505 1.00 83.12 99 LYS A O 1
ATOM 782 N N . LYS A 1 100 ? 21.490 -4.979 -2.439 1.00 80.50 100 LYS A N 1
ATOM 783 C CA . LYS A 1 100 ? 22.240 -4.876 -1.176 1.00 80.50 100 LYS A CA 1
ATOM 784 C C . LYS A 1 100 ? 21.848 -3.606 -0.424 1.00 80.50 100 LYS A C 1
ATOM 786 O O . LYS A 1 100 ? 21.541 -3.691 0.761 1.00 80.50 100 LYS A O 1
ATOM 791 N N . GLU A 1 101 ? 21.742 -2.484 -1.131 1.00 67.75 101 GLU A N 1
ATOM 792 C CA . GLU A 1 101 ? 21.315 -1.192 -0.577 1.00 67.75 101 GLU A CA 1
ATOM 793 C C . GLU A 1 101 ? 19.899 -1.285 0.029 1.00 67.75 101 GLU A C 1
ATOM 795 O O . GLU A 1 101 ? 19.676 -0.940 1.189 1.00 67.75 101 GLU A O 1
ATOM 800 N N . LYS A 1 102 ? 18.960 -1.941 -0.674 1.00 60.38 102 LYS A N 1
ATOM 801 C CA . LYS A 1 102 ? 17.594 -2.192 -0.171 1.00 60.38 102 LYS A CA 1
ATOM 802 C C . LYS A 1 102 ? 17.514 -3.049 1.099 1.00 60.38 102 LYS A C 1
ATOM 804 O O . LYS A 1 102 ? 16.521 -2.947 1.817 1.00 60.38 102 LYS A O 1
ATOM 809 N N 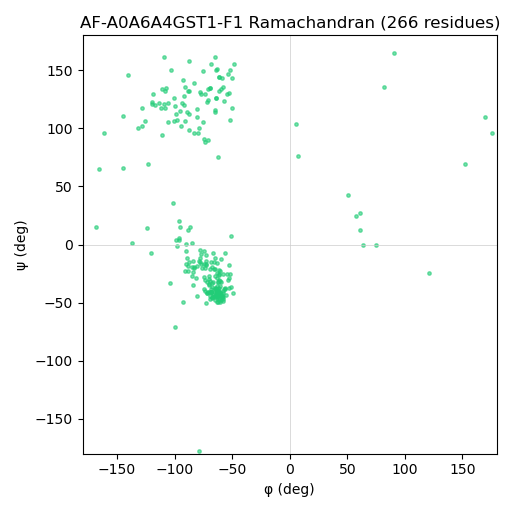. ARG A 1 103 ? 18.501 -3.910 1.382 1.00 53.31 103 ARG A N 1
ATOM 810 C CA . ARG A 1 103 ? 18.494 -4.767 2.586 1.00 53.31 103 ARG A CA 1
ATOM 811 C C . ARG A 1 103 ? 19.004 -4.051 3.837 1.00 53.31 103 ARG A C 1
ATOM 813 O O . ARG A 1 103 ? 18.680 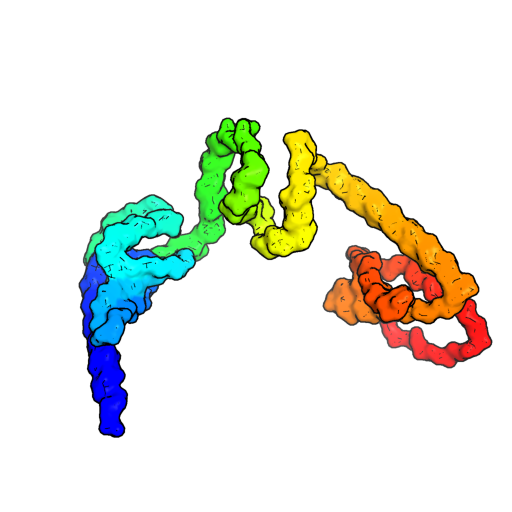-4.497 4.931 1.00 53.31 103 ARG A O 1
ATOM 820 N N . GLY A 1 104 ? 19.738 -2.948 3.688 1.00 46.16 104 GLY A N 1
ATOM 821 C CA . GLY A 1 104 ? 20.161 -2.111 4.815 1.00 46.16 104 GLY A CA 1
ATOM 822 C C . GLY A 1 104 ? 19.160 -1.011 5.193 1.00 46.16 104 GLY A C 1
ATOM 823 O O . GLY A 1 104 ? 19.223 -0.483 6.298 1.00 46.16 104 GLY A O 1
ATOM 824 N N . GLU A 1 105 ? 18.226 -0.660 4.299 1.00 48.34 105 GLU A N 1
ATOM 825 C CA . GLU A 1 105 ? 17.586 0.667 4.303 1.00 48.34 105 GLU A CA 1
ATOM 826 C C . GLU A 1 105 ? 16.054 0.696 4.391 1.00 48.34 105 GLU A C 1
ATOM 828 O O . GLU A 1 105 ? 15.457 1.762 4.254 1.00 48.34 105 GLU A O 1
ATOM 833 N N . GLN A 1 106 ? 15.379 -0.402 4.746 1.00 47.59 106 GLN A N 1
ATOM 834 C CA . GLN A 1 106 ? 14.002 -0.270 5.265 1.00 47.59 106 GLN A CA 1
ATOM 835 C C . GLN A 1 106 ? 13.934 0.594 6.549 1.00 47.59 106 GLN A C 1
ATOM 837 O O . GLN A 1 106 ? 12.862 1.062 6.915 1.00 47.59 106 GLN A O 1
ATOM 842 N N . LEU A 1 107 ? 15.082 0.901 7.169 1.00 48.00 107 LEU A N 1
ATOM 843 C CA . LEU A 1 107 ? 15.248 1.912 8.221 1.00 48.00 107 LEU A CA 1
ATOM 844 C C . LEU A 1 107 ? 15.301 3.371 7.701 1.00 48.00 107 LEU A C 1
ATOM 846 O O . LEU A 1 107 ? 15.152 4.298 8.496 1.00 48.00 107 LEU A O 1
ATOM 850 N N . LYS A 1 108 ? 15.496 3.613 6.392 1.00 52.66 108 LYS A N 1
ATOM 851 C CA . LYS A 1 108 ? 15.728 4.961 5.837 1.00 52.66 108 LYS A CA 1
ATOM 852 C C . LYS A 1 108 ? 14.487 5.729 5.404 1.00 52.66 108 LYS A C 1
ATOM 854 O O . LYS A 1 108 ? 14.598 6.941 5.293 1.00 52.66 108 LYS A O 1
ATOM 859 N N . LEU A 1 109 ? 13.314 5.118 5.214 1.00 46.56 109 LEU A N 1
ATOM 860 C CA . LEU A 1 109 ? 12.090 5.905 4.970 1.00 46.56 109 LEU A CA 1
ATOM 861 C C . LEU A 1 109 ? 11.836 6.860 6.148 1.00 46.56 109 LEU A C 1
ATOM 863 O O . LEU A 1 109 ? 11.686 8.059 5.947 1.00 46.56 109 LEU A O 1
ATOM 867 N N . THR A 1 110 ? 11.961 6.371 7.382 1.00 44.28 110 THR A N 1
ATOM 868 C CA . THR A 1 110 ? 11.885 7.185 8.607 1.00 44.28 110 THR A CA 1
ATOM 869 C C . THR A 1 110 ? 12.992 8.252 8.696 1.00 44.28 110 THR A C 1
ATOM 871 O O . THR A 1 110 ? 12.757 9.336 9.228 1.00 44.28 110 THR A O 1
ATOM 874 N N . LEU A 1 111 ? 14.188 7.983 8.150 1.00 49.38 111 LEU A N 1
ATOM 875 C CA . LEU A 1 111 ? 15.314 8.933 8.117 1.00 49.38 111 LEU A CA 1
ATOM 876 C C . LEU A 1 111 ? 15.209 9.962 6.976 1.00 49.38 111 LEU A C 1
ATOM 878 O O . LEU A 1 111 ? 15.661 11.086 7.142 1.00 49.38 111 LEU A O 1
ATOM 882 N N . LEU A 1 112 ? 14.574 9.631 5.849 1.00 46.19 112 LEU A N 1
ATOM 883 C CA . LEU A 1 112 ? 14.306 10.545 4.728 1.00 46.19 112 LEU A CA 1
ATOM 884 C C . LEU A 1 112 ? 13.268 11.613 5.100 1.00 46.19 112 LEU A C 1
ATOM 886 O O . LEU A 1 112 ? 13.361 12.749 4.639 1.00 46.19 112 LEU A O 1
ATOM 890 N N . TYR A 1 113 ? 12.323 11.288 5.987 1.00 47.06 113 TYR A N 1
ATOM 891 C CA . TYR A 1 113 ? 11.351 12.253 6.517 1.00 47.06 113 TYR A CA 1
ATOM 892 C C . TYR A 1 113 ? 11.878 13.080 7.707 1.00 47.06 113 TYR A C 1
ATOM 894 O O . TYR A 1 113 ? 11.300 14.116 8.035 1.00 47.06 113 TYR A O 1
ATOM 902 N N . GLN A 1 114 ? 12.990 12.688 8.342 1.00 49.00 114 GLN A N 1
ATOM 903 C CA . GLN A 1 114 ? 13.544 13.381 9.518 1.00 49.00 114 GLN A CA 1
ATOM 904 C C . GLN A 1 114 ? 14.008 14.831 9.247 1.00 49.00 114 GLN A C 1
ATOM 906 O O . GLN A 1 114 ? 13.695 15.706 10.059 1.00 49.00 114 GLN A O 1
ATOM 911 N N . PRO A 1 115 ? 14.719 15.134 8.141 1.00 47.34 115 PRO A N 1
ATOM 912 C CA . PRO A 1 115 ? 15.130 16.499 7.808 1.00 47.34 115 PRO A CA 1
ATOM 913 C C . PRO A 1 115 ? 13.954 17.393 7.401 1.00 47.34 115 PRO A C 1
ATOM 915 O O . PRO A 1 115 ? 13.934 18.573 7.747 1.00 47.34 115 PRO A O 1
ATOM 918 N N . LEU A 1 116 ? 12.952 16.825 6.716 1.00 43.50 116 LEU A N 1
ATOM 919 C CA . LEU A 1 116 ? 11.730 17.531 6.318 1.00 43.50 116 LEU A CA 1
ATOM 920 C C . LEU A 1 116 ? 10.874 17.898 7.539 1.00 43.50 116 LEU A C 1
ATOM 922 O O . LEU A 1 116 ? 10.304 18.982 7.582 1.00 43.50 116 LEU A O 1
ATOM 926 N N . LYS A 1 117 ? 10.873 17.078 8.593 1.00 48.06 117 LYS A N 1
ATOM 927 C CA . LYS A 1 117 ? 10.127 17.347 9.832 1.00 48.06 117 LYS A CA 1
ATOM 928 C C . LYS A 1 117 ? 10.414 18.736 10.435 1.00 48.06 117 LYS A C 1
ATOM 930 O O . LYS A 1 117 ? 9.495 19.407 10.885 1.00 48.06 117 LYS A O 1
ATOM 935 N N . LYS A 1 118 ? 11.667 19.216 10.366 1.00 49.62 118 LYS A N 1
ATOM 936 C CA . LYS A 1 118 ? 12.088 20.503 10.962 1.00 49.62 118 LYS A CA 1
ATOM 937 C C . LYS A 1 118 ? 11.611 21.749 10.205 1.00 49.62 118 LYS A C 1
ATOM 939 O O . LYS A 1 118 ? 11.427 22.791 10.828 1.00 49.62 118 LYS A O 1
ATOM 944 N N . SER A 1 119 ? 11.451 21.682 8.881 1.00 42.28 119 SER A N 1
ATOM 945 C CA . SER A 1 119 ? 10.944 22.812 8.083 1.00 42.28 119 SER A CA 1
ATOM 946 C C . SER A 1 119 ? 9.423 22.780 7.923 1.00 42.28 119 SER A C 1
ATOM 948 O O . SER A 1 119 ? 8.809 23.826 7.710 1.00 42.28 119 SER A O 1
ATOM 950 N N . TRP A 1 120 ? 8.810 21.603 8.073 1.00 44.44 120 TRP A N 1
ATOM 951 C CA . TRP A 1 120 ? 7.383 21.387 7.843 1.00 44.44 120 TRP A CA 1
ATOM 952 C C . TRP A 1 120 ? 6.482 21.719 9.038 1.00 44.44 120 TRP A C 1
ATOM 954 O O . TRP A 1 120 ? 5.368 22.191 8.809 1.00 44.44 120 TRP A O 1
ATOM 964 N N . ASP A 1 121 ? 6.976 21.640 10.282 1.00 48.44 121 ASP A N 1
ATOM 965 C CA . ASP A 1 121 ? 6.278 22.188 11.467 1.00 48.44 121 ASP A CA 1
ATOM 966 C C . ASP A 1 121 ? 5.932 23.684 11.294 1.00 48.44 121 ASP A C 1
ATOM 968 O O . ASP A 1 121 ? 4.961 24.192 11.854 1.00 48.44 121 ASP A O 1
ATOM 972 N N . LYS A 1 122 ? 6.702 24.390 10.454 1.00 40.19 122 LYS A N 1
ATOM 973 C CA . LYS A 1 122 ? 6.514 25.807 10.122 1.00 40.19 122 LYS A CA 1
ATOM 974 C C . LYS A 1 122 ? 5.505 26.057 8.989 1.00 40.19 122 LYS A C 1
ATOM 976 O O . LYS A 1 122 ? 5.000 27.171 8.886 1.00 40.19 122 LYS A O 1
ATOM 981 N N . LEU A 1 123 ? 5.203 25.054 8.156 1.00 36.12 123 LEU A N 1
ATOM 982 C CA . LEU A 1 123 ? 4.305 25.160 6.991 1.00 36.12 123 LEU A CA 1
ATOM 983 C C . LEU A 1 123 ? 2.917 24.544 7.241 1.00 36.12 123 LEU A C 1
ATOM 985 O O . LEU A 1 123 ? 1.919 25.077 6.760 1.00 36.12 123 LEU A O 1
ATOM 989 N N . CYS A 1 124 ? 2.821 23.477 8.039 1.00 39.78 124 CYS A N 1
ATOM 990 C CA . CYS A 1 124 ? 1.553 22.788 8.320 1.00 39.78 124 CYS A CA 1
ATOM 991 C C . CYS A 1 124 ? 0.649 23.495 9.345 1.00 39.78 124 CYS A C 1
ATOM 993 O O . CYS A 1 124 ? -0.477 23.059 9.567 1.00 39.78 124 CYS A O 1
ATOM 995 N N . SER A 1 125 ? 1.101 24.592 9.959 1.00 43.16 125 SER A N 1
ATOM 996 C CA . SER A 1 125 ? 0.333 25.292 10.999 1.00 43.16 125 SER A CA 1
ATOM 997 C C . SER A 1 125 ? -0.788 26.200 10.455 1.00 43.16 125 SER A C 1
ATOM 999 O O . SER A 1 125 ? -1.658 26.607 11.219 1.00 43.16 125 SER A O 1
ATOM 1001 N N . MET A 1 126 ? -0.823 26.528 9.152 1.00 34.28 126 MET A N 1
ATOM 1002 C CA . MET A 1 126 ? -1.672 27.643 8.681 1.00 34.28 126 MET A CA 1
ATOM 1003 C C . MET A 1 126 ? -2.753 27.340 7.639 1.00 34.28 126 MET A C 1
ATOM 1005 O O . MET A 1 126 ? -3.568 28.223 7.386 1.00 34.28 126 MET A O 1
ATOM 1009 N N . LEU A 1 127 ? -2.848 26.140 7.059 1.00 40.84 127 LEU A N 1
ATOM 1010 C CA . LEU A 1 127 ? -3.861 25.876 6.025 1.00 40.84 127 LEU A CA 1
ATOM 1011 C C . LEU A 1 127 ? -4.678 24.620 6.324 1.00 40.84 127 LEU A C 1
ATOM 1013 O O . LEU A 1 127 ? -4.245 23.492 6.094 1.00 40.84 127 LEU A O 1
ATOM 1017 N N . ARG A 1 128 ? -5.897 24.846 6.831 1.00 49.00 128 ARG A N 1
ATOM 1018 C CA . ARG A 1 128 ? -6.920 23.807 6.969 1.00 49.00 128 ARG A CA 1
ATOM 1019 C C . ARG A 1 128 ? -7.427 23.388 5.585 1.00 49.00 128 ARG A C 1
ATOM 1021 O O . ARG A 1 128 ? -7.757 24.263 4.782 1.00 49.00 128 ARG A O 1
ATOM 1028 N N . PRO A 1 129 ? -7.557 22.081 5.311 1.00 48.41 129 PRO A N 1
ATOM 1029 C CA . PRO A 1 129 ? -8.204 21.614 4.095 1.00 48.41 129 PRO A CA 1
ATOM 1030 C C . PRO A 1 129 ? -9.685 22.032 4.105 1.00 48.41 129 PRO A C 1
ATOM 1032 O O . PRO A 1 129 ? -10.406 21.748 5.061 1.00 48.41 129 PRO A O 1
ATOM 1035 N N . SER A 1 130 ? -10.159 22.711 3.056 1.00 54.41 130 SER A N 1
ATOM 1036 C CA . SER A 1 130 ? -11.585 23.027 2.896 1.00 54.41 130 SER A CA 1
ATOM 1037 C C . SER A 1 130 ? -12.417 21.748 2.710 1.00 54.41 130 SER A C 1
ATOM 1039 O O . SER A 1 130 ? -11.895 20.707 2.296 1.00 54.41 130 SER A O 1
ATOM 1041 N N . LYS A 1 131 ? -13.736 21.829 2.939 1.00 54.25 131 LYS A N 1
ATOM 1042 C CA . LYS A 1 131 ? -14.700 20.719 2.767 1.00 54.25 131 LYS A CA 1
ATOM 1043 C C . LYS A 1 131 ? -14.617 20.039 1.386 1.00 54.25 131 LYS A C 1
ATOM 1045 O O . LYS A 1 131 ? -14.946 18.864 1.251 1.00 54.25 131 LYS A O 1
ATOM 1050 N N . GLU A 1 132 ? -14.136 20.762 0.377 1.00 53.88 132 GLU A N 1
ATOM 1051 C CA . GLU A 1 132 ? -13.959 20.296 -1.000 1.00 53.88 132 GLU A CA 1
ATOM 1052 C C . GLU A 1 132 ? -12.636 19.535 -1.206 1.00 53.88 132 GLU A C 1
ATOM 1054 O O . GLU A 1 132 ? -12.599 18.508 -1.883 1.00 53.88 132 GLU A O 1
ATOM 1059 N N . SER A 1 133 ? -11.568 19.936 -0.507 1.00 54.31 133 SER A N 1
ATOM 1060 C CA . SER A 1 133 ? -10.290 19.206 -0.496 1.00 54.31 133 SER A CA 1
ATOM 1061 C C . SER A 1 133 ? -10.362 17.861 0.242 1.00 54.31 133 SER A C 1
ATOM 1063 O O . SER A 1 133 ? -9.590 16.948 -0.058 1.00 54.31 133 SER A O 1
ATOM 1065 N N . LEU A 1 134 ? -11.347 17.685 1.134 1.00 52.81 134 LEU A N 1
ATOM 1066 C CA . LEU A 1 134 ? -11.613 16.413 1.806 1.00 52.81 134 LEU A CA 1
ATOM 1067 C C . LEU A 1 134 ? -12.094 15.310 0.849 1.00 52.81 134 LEU A C 1
ATOM 1069 O O . LEU A 1 134 ? -12.020 14.142 1.214 1.00 52.81 134 LEU A O 1
ATOM 1073 N N . ARG A 1 135 ? -12.529 15.617 -0.384 1.00 54.81 135 ARG A N 1
ATOM 1074 C CA . ARG A 1 135 ? -12.787 14.584 -1.413 1.00 54.81 135 ARG A CA 1
ATOM 1075 C C . ARG A 1 135 ? -11.509 14.099 -2.116 1.00 54.81 135 ARG A C 1
ATOM 1077 O O . ARG A 1 135 ? -11.501 12.984 -2.624 1.00 54.81 135 ARG A O 1
ATOM 1084 N N . ASN A 1 136 ? -10.415 14.863 -2.045 1.00 52.50 136 ASN A N 1
ATOM 1085 C CA . ASN A 1 136 ? -9.076 14.492 -2.531 1.00 52.50 136 ASN A CA 1
ATOM 1086 C C . ASN A 1 136 ? -8.175 13.917 -1.408 1.00 52.50 136 ASN A C 1
ATOM 1088 O O . ASN A 1 136 ? -6.951 13.875 -1.531 1.00 52.50 136 ASN A O 1
ATOM 1092 N N . THR A 1 137 ? -8.774 13.447 -0.307 1.00 60.28 137 THR A N 1
ATOM 1093 C CA . THR A 1 137 ? -8.114 12.965 0.927 1.00 60.28 137 THR A CA 1
ATOM 1094 C C . THR A 1 137 ? -7.290 11.701 0.788 1.00 60.28 137 THR A C 1
ATOM 1096 O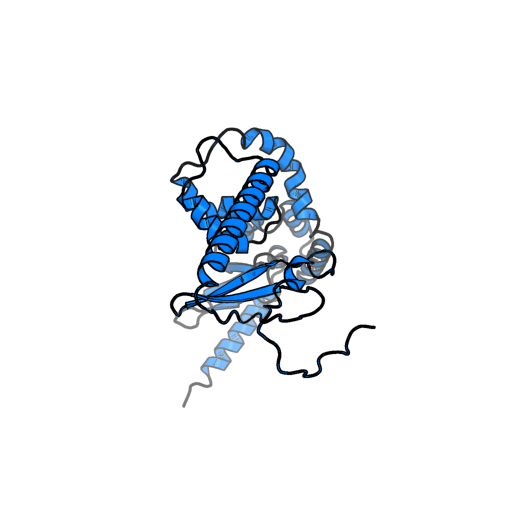 O . THR A 1 137 ? -6.603 11.347 1.739 1.00 60.28 137 THR A O 1
ATOM 1099 N N . SER A 1 138 ? -7.305 11.010 -0.352 1.00 69.12 138 SER A N 1
ATOM 1100 C CA . SER A 1 138 ? -6.530 9.773 -0.494 1.00 69.12 138 SER A CA 1
ATOM 1101 C C . SER A 1 138 ? -5.044 9.995 -0.193 1.00 69.12 138 SER A C 1
ATOM 1103 O O . SER A 1 138 ? -4.435 9.172 0.486 1.00 69.12 138 SER A O 1
ATOM 1105 N N . VAL A 1 139 ? -4.491 11.142 -0.603 1.00 76.50 139 VAL A N 1
ATOM 1106 C CA . VAL A 1 139 ? -3.096 11.513 -0.329 1.00 76.50 139 VAL A CA 1
ATOM 1107 C C . VAL A 1 139 ? -2.894 11.885 1.141 1.00 76.50 139 VAL A C 1
ATOM 11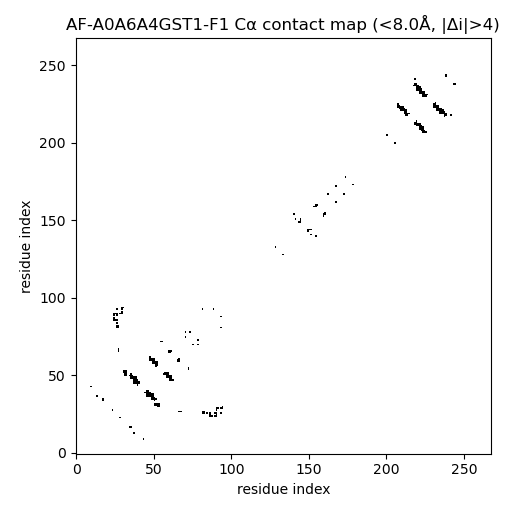09 O O . VAL A 1 139 ? -2.018 11.318 1.789 1.00 76.50 139 VAL A O 1
ATOM 1112 N N . GLY A 1 140 ? -3.728 12.772 1.697 1.00 79.75 140 GLY A N 1
ATOM 1113 C CA . GLY A 1 140 ? -3.597 13.215 3.093 1.00 79.75 140 GLY A CA 1
ATOM 1114 C C . GLY A 1 140 ? -3.822 12.091 4.108 1.00 79.75 140 GLY A C 1
ATOM 1115 O O . GLY A 1 140 ? -3.110 11.981 5.103 1.00 79.75 140 GLY A O 1
ATOM 1116 N N . THR A 1 141 ? -4.767 11.194 3.836 1.00 79.75 141 THR A N 1
ATOM 1117 C CA . THR A 1 141 ? -5.039 10.039 4.686 1.00 79.75 141 THR A CA 1
ATOM 1118 C C . THR A 1 141 ? -3.950 8.971 4.562 1.00 79.75 141 THR A C 1
ATOM 1120 O O . THR A 1 141 ? -3.546 8.411 5.578 1.00 79.75 141 THR A O 1
ATOM 1123 N N . ALA A 1 142 ? -3.427 8.706 3.357 1.00 76.38 142 ALA A N 1
ATOM 1124 C CA . ALA A 1 142 ? -2.290 7.797 3.193 1.00 76.38 142 ALA A CA 1
ATOM 1125 C C . ALA A 1 142 ? -1.034 8.325 3.902 1.00 76.38 142 ALA A C 1
ATOM 1127 O O . ALA A 1 142 ? -0.325 7.549 4.542 1.00 76.38 142 ALA A O 1
ATOM 1128 N N . GLN A 1 143 ? -0.797 9.638 3.837 1.00 79.75 143 GLN A N 1
ATOM 1129 C CA . GLN A 1 143 ? 0.282 10.305 4.560 1.00 79.75 143 GLN A CA 1
ATOM 1130 C C . GLN A 1 143 ? 0.114 10.164 6.077 1.00 79.75 143 GLN A C 1
ATOM 1132 O O . GLN A 1 143 ? 1.039 9.711 6.740 1.00 79.75 143 GLN A O 1
ATOM 1137 N N . MET A 1 144 ? -1.075 10.449 6.617 1.00 83.69 144 MET A N 1
ATOM 1138 C CA . MET A 1 144 ? -1.363 10.279 8.047 1.00 83.69 144 MET A CA 1
ATOM 1139 C C . MET A 1 144 ? -1.138 8.833 8.513 1.00 83.69 144 MET A C 1
ATOM 1141 O O . MET A 1 144 ? -0.537 8.608 9.561 1.00 83.69 144 MET A O 1
ATOM 1145 N N . CYS A 1 145 ? -1.550 7.836 7.721 1.00 83.88 145 CYS A N 1
ATOM 1146 C CA . CYS A 1 145 ? -1.265 6.437 8.041 1.00 83.88 145 CYS A CA 1
ATOM 1147 C C . CYS A 1 145 ? 0.238 6.125 8.045 1.00 83.88 145 CYS A C 1
ATOM 1149 O O . CYS A 1 145 ? 0.694 5.383 8.913 1.00 83.88 145 CYS A O 1
ATOM 1151 N N . ALA A 1 146 ? 1.007 6.692 7.112 1.00 79.19 146 ALA A N 1
ATOM 1152 C CA . ALA A 1 146 ? 2.455 6.509 7.059 1.00 79.19 146 ALA A CA 1
ATOM 1153 C C . ALA A 1 146 ? 3.181 7.195 8.232 1.00 79.19 146 ALA A C 1
ATOM 1155 O O . ALA A 1 146 ? 4.091 6.603 8.808 1.00 79.19 146 ALA A O 1
ATOM 1156 N N . GLU A 1 147 ? 2.767 8.407 8.608 1.00 77.81 147 GLU A N 1
ATOM 1157 C CA . GLU A 1 147 ? 3.374 9.190 9.694 1.00 77.81 147 GLU A CA 1
ATOM 1158 C C . GLU A 1 147 ? 3.085 8.601 11.080 1.00 77.81 147 GLU A C 1
ATOM 1160 O O . GLU A 1 147 ? 3.986 8.517 11.915 1.00 77.81 147 GLU A O 1
ATOM 1165 N N . GLU A 1 148 ? 1.855 8.139 11.314 1.00 82.06 148 GLU A N 1
ATOM 1166 C CA . GLU A 1 148 ? 1.426 7.565 12.598 1.00 82.06 148 GLU A CA 1
ATOM 1167 C C . GLU A 1 148 ? 1.645 6.042 12.678 1.00 82.06 148 GLU A C 1
ATOM 1169 O O . GLU A 1 148 ? 1.285 5.412 13.674 1.00 82.06 148 GLU A O 1
ATOM 1174 N N . GLY A 1 149 ? 2.192 5.416 11.628 1.00 84.00 149 GLY A N 1
ATOM 1175 C CA . GLY A 1 149 ? 2.368 3.960 11.555 1.00 84.00 149 GLY A CA 1
ATOM 1176 C C . GLY A 1 149 ? 1.048 3.182 11.633 1.00 84.00 149 GLY A C 1
ATOM 1177 O O . GLY A 1 149 ? 1.015 2.047 12.112 1.00 84.00 149 GLY A O 1
ATOM 1178 N N . CYS A 1 150 ? -0.057 3.793 11.201 1.00 83.06 150 CYS A N 1
ATOM 1179 C CA . CYS A 1 150 ? -1.382 3.192 11.269 1.00 83.06 150 CYS A CA 1
ATOM 1180 C C . CYS A 1 150 ? -1.620 2.250 10.073 1.00 83.06 150 CYS A C 1
ATOM 1182 O O . CYS A 1 150 ? -1.301 2.596 8.933 1.00 83.06 150 CYS A O 1
ATOM 1184 N N . PRO A 1 151 ? -2.244 1.078 10.282 1.00 85.75 151 PRO A N 1
ATOM 1185 C CA . PRO A 1 151 ? -2.656 0.203 9.189 1.00 85.75 1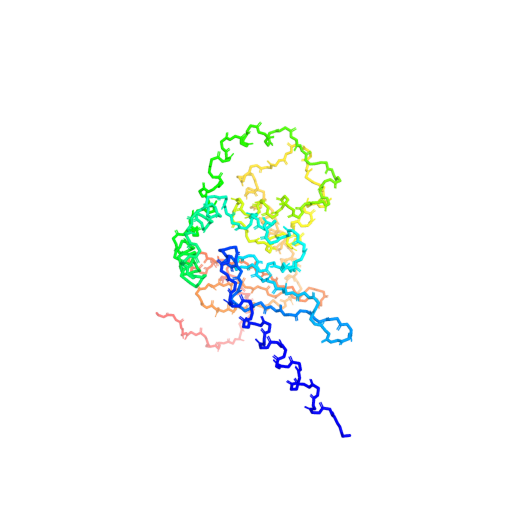51 PRO A CA 1
ATOM 1186 C C . PRO A 1 151 ? -3.612 0.904 8.211 1.00 85.75 151 PRO A C 1
ATOM 1188 O O . PRO A 1 151 ? -4.591 1.523 8.634 1.00 85.75 151 PRO A O 1
ATOM 1191 N N . PHE A 1 152 ? -3.402 0.737 6.900 1.00 81.12 152 PHE A N 1
ATOM 1192 C CA . PHE A 1 152 ? -4.254 1.346 5.861 1.00 81.12 152 PHE A CA 1
ATOM 1193 C C . PHE A 1 152 ? -5.725 0.898 5.923 1.00 81.12 152 PHE A C 1
ATOM 1195 O O . PHE A 1 152 ? -6.615 1.616 5.469 1.00 81.12 152 PHE A O 1
ATOM 1202 N N . ASN A 1 153 ? -6.015 -0.266 6.516 1.00 87.50 153 ASN A N 1
ATOM 1203 C CA . ASN A 1 153 ? -7.391 -0.733 6.708 1.00 87.50 153 ASN A CA 1
ATOM 1204 C C . ASN A 1 153 ? -8.187 0.131 7.710 1.00 87.50 153 ASN A C 1
ATOM 1206 O O . ASN A 1 153 ? -9.414 0.146 7.638 1.00 87.50 153 ASN A O 1
ATOM 1210 N N . THR A 1 154 ? -7.518 0.906 8.574 1.00 83.25 154 THR A N 1
ATOM 1211 C CA . THR A 1 154 ? -8.152 1.854 9.510 1.00 83.25 154 THR A CA 1
ATOM 1212 C C . THR A 1 154 ? -9.031 2.861 8.763 1.00 83.25 154 THR A C 1
ATOM 1214 O O . THR A 1 154 ? -10.135 3.181 9.198 1.00 83.25 154 THR A O 1
ATOM 1217 N N . VAL A 1 155 ? -8.582 3.282 7.578 1.00 85.19 155 VAL A N 1
ATOM 1218 C CA . VAL A 1 155 ? -9.257 4.245 6.691 1.00 85.19 155 VAL A CA 1
ATOM 1219 C C . VAL A 1 155 ? -10.522 3.663 6.059 1.00 85.19 155 VAL A C 1
ATOM 1221 O O . VAL A 1 155 ? -11.483 4.375 5.768 1.00 85.19 155 VAL A O 1
ATOM 1224 N N . ALA A 1 156 ? -10.545 2.347 5.844 1.00 86.31 156 ALA A N 1
ATOM 1225 C CA . ALA A 1 156 ? -11.706 1.656 5.297 1.00 86.31 156 ALA A CA 1
ATOM 1226 C C . ALA A 1 156 ? -12.817 1.452 6.344 1.00 86.31 156 ALA A C 1
ATOM 1228 O O . ALA A 1 156 ? -13.966 1.190 5.964 1.00 86.31 156 ALA A O 1
ATOM 1229 N N . GLY A 1 157 ? -12.483 1.593 7.633 1.00 89.88 157 GLY A N 1
ATOM 1230 C CA . GLY A 1 157 ? -13.374 1.378 8.766 1.00 89.88 157 GLY A CA 1
ATOM 1231 C C . GLY A 1 157 ? -14.584 2.312 8.777 1.00 89.88 157 GLY A C 1
ATOM 1232 O O . GLY A 1 157 ? -14.506 3.487 8.412 1.00 89.88 157 GLY A O 1
ATOM 1233 N N . HIS A 1 158 ? -15.724 1.784 9.228 1.00 89.94 158 HIS A N 1
ATOM 1234 C CA . HIS A 1 158 ? -16.980 2.533 9.281 1.00 89.94 158 HIS A CA 1
ATOM 1235 C C . HIS A 1 158 ? -16.878 3.775 10.181 1.00 89.94 158 HIS A C 1
ATOM 1237 O O . HIS A 1 158 ? -17.307 4.852 9.778 1.00 89.94 158 HIS A O 1
ATOM 1243 N N . CYS A 1 159 ? -16.223 3.658 11.343 1.00 84.19 159 CYS A N 1
ATOM 1244 C CA . CYS A 1 159 ? -16.045 4.767 12.285 1.00 84.19 159 CYS A CA 1
ATOM 1245 C C . CYS A 1 159 ? -15.239 5.927 11.687 1.00 84.19 159 CYS A C 1
ATOM 1247 O O . CYS A 1 159 ? -15.592 7.085 11.882 1.00 84.19 159 CYS A O 1
ATOM 1249 N N . TYR A 1 160 ? -14.185 5.626 10.921 1.00 84.25 160 TYR A N 1
ATOM 1250 C CA . TYR A 1 160 ? -13.377 6.651 10.262 1.00 84.25 160 TYR A CA 1
ATOM 1251 C C . TYR A 1 160 ? -14.189 7.397 9.196 1.00 84.25 160 TYR A C 1
ATOM 1253 O O . TYR A 1 160 ? -14.198 8.625 9.162 1.00 84.25 160 TYR A O 1
ATOM 1261 N N . LYS A 1 161 ? -14.953 6.663 8.376 1.00 87.25 161 LYS A N 1
ATOM 1262 C CA . LYS A 1 161 ? -15.863 7.255 7.382 1.00 87.25 161 LYS A CA 1
ATOM 1263 C C . LYS A 1 161 ? -16.959 8.097 8.027 1.00 87.25 161 LYS A C 1
ATOM 1265 O O . LYS A 1 161 ? -17.329 9.126 7.472 1.00 87.25 161 LYS A O 1
ATOM 1270 N N . TRP A 1 162 ? -17.488 7.662 9.168 1.00 86.94 162 TRP A N 1
ATOM 1271 C CA . TRP A 1 162 ? -18.479 8.425 9.920 1.00 86.94 162 TRP A CA 1
ATOM 1272 C C . TRP A 1 162 ? -17.882 9.739 10.440 1.00 86.94 162 TRP A C 1
ATOM 1274 O O . TRP A 1 162 ? -18.429 10.797 10.147 1.00 86.94 162 TRP A O 1
ATOM 1284 N N . LEU A 1 163 ? -16.696 9.700 11.061 1.00 83.56 163 LEU A N 1
ATOM 1285 C CA . LEU A 1 163 ? -15.969 10.903 11.496 1.00 83.56 163 LEU A CA 1
ATOM 1286 C C . LEU A 1 163 ? -15.686 11.881 10.344 1.00 83.56 163 LEU A C 1
ATOM 1288 O O . LEU A 1 163 ? -15.795 13.090 10.520 1.00 83.56 163 LEU A O 1
ATOM 1292 N N . GLN A 1 164 ? -15.357 11.375 9.152 1.00 82.88 164 GLN A N 1
ATOM 1293 C CA . GLN A 1 164 ? -15.176 12.222 7.969 1.00 82.88 164 GLN A CA 1
ATOM 1294 C C . GLN A 1 164 ? -16.480 12.886 7.493 1.00 82.88 164 GLN A C 1
ATOM 1296 O O . GLN A 1 164 ? -16.432 13.983 6.939 1.00 82.88 164 GLN A O 1
ATOM 1301 N N . ARG A 1 165 ? -17.635 12.227 7.670 1.00 83.44 165 ARG A N 1
ATOM 1302 C CA . ARG A 1 165 ? -18.949 12.718 7.216 1.00 83.44 165 ARG A CA 1
ATOM 1303 C C . ARG A 1 165 ? -19.565 13.738 8.159 1.00 83.44 165 ARG A C 1
ATOM 1305 O O . ARG A 1 165 ? -20.063 14.750 7.678 1.00 83.44 165 ARG A O 1
ATOM 1312 N N . GLU A 1 166 ? -19.517 13.472 9.461 1.00 80.62 166 GLU A N 1
ATOM 1313 C CA . GLU A 1 166 ? -20.054 14.377 10.491 1.00 80.62 166 GLU A CA 1
ATOM 1314 C C . GLU A 1 166 ? -19.294 15.707 10.554 1.00 80.62 166 GLU A C 1
ATOM 1316 O O . GLU A 1 166 ? -19.763 16.680 11.138 1.00 80.62 166 GLU A O 1
ATOM 1321 N N . GLY A 1 167 ? -18.147 15.774 9.878 1.00 62.50 167 GLY A N 1
ATOM 1322 C CA . GLY A 1 167 ? -17.290 16.938 9.872 1.00 62.50 167 GLY A CA 1
ATOM 1323 C C . GLY A 1 167 ? -16.418 16.938 11.114 1.00 62.50 167 GLY A C 1
ATOM 1324 O O . GLY A 1 167 ? -16.851 16.683 12.237 1.00 62.50 167 GLY A O 1
ATOM 1325 N N . GLN A 1 168 ? -15.143 17.231 10.905 1.00 62.75 168 GLN A N 1
ATOM 1326 C CA . GLN A 1 168 ? -14.283 17.594 12.012 1.00 62.75 168 GLN A CA 1
ATOM 1327 C C . GLN A 1 168 ? -14.844 18.903 12.593 1.00 62.75 168 GLN A C 1
ATOM 1329 O O . GLN A 1 168 ? -15.043 19.839 11.816 1.00 62.75 168 GLN A O 1
ATOM 1334 N N . PRO A 1 169 ? -15.138 18.990 13.905 1.00 60.41 169 PRO A N 1
ATOM 1335 C CA . PRO A 1 169 ? -15.551 20.250 14.501 1.00 60.41 169 PRO A CA 1
ATOM 1336 C C . PRO A 1 169 ? -14.483 21.283 14.167 1.00 60.41 169 PRO A C 1
ATOM 1338 O O . PRO A 1 169 ? -13.299 21.014 14.386 1.00 60.41 169 PRO A O 1
ATOM 1341 N N . ASP A 1 170 ? -14.891 22.442 13.646 1.00 66.75 170 ASP A N 1
ATOM 1342 C CA . ASP A 1 170 ? -13.977 23.435 13.074 1.00 66.75 170 ASP A CA 1
ATOM 1343 C C . ASP A 1 170 ? -12.833 23.836 14.018 1.00 66.75 170 ASP A C 1
ATOM 1345 O O . ASP A 1 170 ? -11.840 24.387 13.558 1.00 66.75 170 ASP A O 1
ATOM 1349 N N . CYS A 1 171 ? -12.910 23.576 15.326 1.00 61.53 171 CYS A N 1
ATOM 1350 C CA . CYS A 1 171 ? -11.931 24.093 16.279 1.00 61.53 171 CYS A CA 1
ATOM 1351 C C . CYS A 1 171 ? -11.435 23.116 17.353 1.00 61.53 171 CYS A C 1
ATOM 1353 O O . CYS A 1 171 ? -10.627 23.542 18.176 1.00 61.53 171 CYS A O 1
ATOM 1355 N N . TYR A 1 172 ? -11.862 21.846 17.402 1.00 79.31 172 TYR A N 1
ATOM 1356 C CA . TYR A 1 172 ? -11.490 21.008 18.551 1.00 79.31 172 TYR A CA 1
ATOM 1357 C C . TYR A 1 172 ? -11.251 19.534 18.223 1.00 79.31 172 TYR A C 1
ATOM 1359 O O . TYR A 1 172 ? -12.179 18.771 17.966 1.00 79.31 172 TYR A O 1
ATOM 1367 N N . VAL A 1 173 ? -9.983 19.124 18.313 1.00 84.31 173 VAL A N 1
ATOM 1368 C CA . VAL A 1 173 ? -9.592 17.718 18.445 1.00 84.31 173 VAL A CA 1
ATOM 1369 C C . VAL A 1 173 ? -9.318 17.468 19.931 1.00 84.31 173 VAL A C 1
ATOM 1371 O O . VAL A 1 173 ? -8.362 18.041 20.461 1.00 84.31 173 VAL A O 1
ATOM 1374 N N . PRO A 1 174 ? -10.136 16.662 20.634 1.00 88.00 174 PRO A N 1
ATOM 1375 C CA . PRO A 1 174 ? -9.926 16.404 22.053 1.00 88.00 174 PRO A CA 1
ATOM 1376 C C . PRO A 1 174 ? -8.565 15.732 22.298 1.00 88.00 174 PRO A C 1
ATOM 1378 O O . PRO A 1 174 ? -8.140 14.880 21.511 1.00 88.00 174 PRO A O 1
ATOM 1381 N N . PRO A 1 175 ? -7.871 16.055 23.405 1.00 89.06 175 PRO A N 1
ATOM 1382 C CA . PRO A 1 175 ? -6.628 15.382 23.751 1.00 89.06 175 PRO A CA 1
ATOM 1383 C C . PRO A 1 175 ? -6.885 13.894 24.023 1.00 89.06 175 PRO A C 1
ATOM 1385 O O . PRO A 1 175 ? -7.947 13.512 24.519 1.00 89.06 175 PRO A O 1
ATOM 1388 N N . ARG A 1 176 ? -5.881 13.038 23.777 1.00 89.12 176 ARG A N 1
ATOM 1389 C CA . ARG A 1 176 ? -5.987 1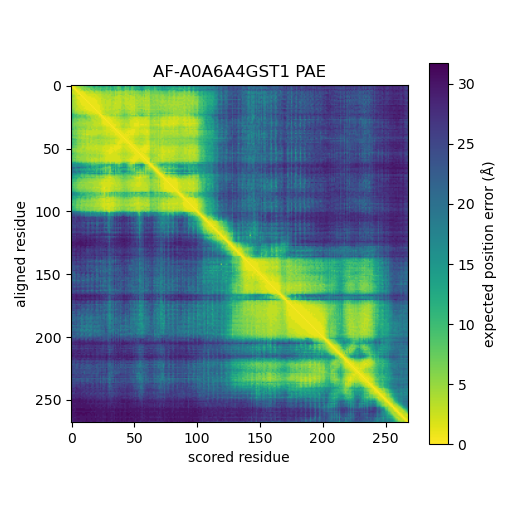1.570 23.953 1.00 89.12 176 ARG A CA 1
ATOM 1390 C C . ARG A 1 176 ? -6.532 11.166 25.332 1.00 89.12 176 ARG A C 1
ATOM 1392 O O . ARG A 1 176 ? -7.300 10.214 25.447 1.00 89.12 176 ARG A O 1
ATOM 1399 N N . GLN A 1 177 ? -6.165 11.910 26.378 1.00 93.19 177 GLN A N 1
ATOM 1400 C CA . GLN A 1 177 ? -6.655 11.685 27.741 1.00 93.19 177 GLN A CA 1
ATOM 1401 C C . GLN A 1 177 ? -8.164 11.924 27.879 1.00 93.19 177 GLN A C 1
ATOM 1403 O O . GLN A 1 177 ? -8.827 11.176 28.594 1.00 93.19 177 GLN A O 1
ATOM 1408 N N . GLN A 1 178 ? -8.705 12.935 27.195 1.00 93.38 178 GLN A N 1
ATOM 1409 C CA . GLN A 1 178 ? -10.135 13.230 27.207 1.00 93.38 178 GLN A CA 1
ATOM 1410 C C . GLN A 1 178 ? -10.912 12.144 26.465 1.00 93.38 178 GLN A C 1
ATOM 1412 O O . GLN A 1 178 ? -11.833 11.574 27.038 1.00 93.38 178 GLN A O 1
ATOM 1417 N N . VAL A 1 179 ? -10.453 11.748 25.271 1.00 92.19 179 VAL A N 1
ATOM 1418 C CA . VAL A 1 179 ? -11.057 10.636 24.512 1.00 92.19 179 VAL A CA 1
ATOM 1419 C C . VAL A 1 179 ? -11.105 9.357 25.354 1.00 92.19 179 VAL A C 1
ATOM 1421 O O . VAL A 1 179 ? -12.130 8.686 25.406 1.00 92.19 179 VAL A O 1
ATOM 1424 N N . SER A 1 180 ? -10.027 9.038 26.077 1.00 92.50 180 SER A N 1
ATOM 1425 C CA . SER A 1 180 ? -9.988 7.877 26.976 1.00 92.50 180 SER A CA 1
ATOM 1426 C C . SER A 1 180 ? -11.019 7.967 28.113 1.00 92.50 180 SER A C 1
ATOM 1428 O O . SER A 1 180 ? -11.729 6.996 28.392 1.00 92.50 180 SER A O 1
ATOM 1430 N N . LYS A 1 181 ? -11.155 9.141 28.745 1.00 95.56 181 LYS A N 1
ATOM 1431 C CA . LYS A 1 181 ? -12.172 9.386 29.783 1.00 95.56 181 LYS A CA 1
ATOM 1432 C C . LYS A 1 181 ? -13.593 9.261 29.230 1.00 95.56 181 LYS A C 1
ATOM 1434 O O . LYS A 1 181 ? -14.437 8.635 29.876 1.00 95.56 181 LYS A O 1
ATOM 1439 N N . ASP A 1 182 ? -13.843 9.797 28.041 1.00 93.19 182 ASP A N 1
ATOM 1440 C CA . ASP A 1 182 ? -15.157 9.772 27.396 1.00 93.19 182 ASP A CA 1
ATOM 1441 C C . ASP A 1 182 ? -15.552 8.345 27.009 1.00 93.19 182 ASP A C 1
ATOM 1443 O O . ASP A 1 182 ? -16.641 7.892 27.360 1.00 93.19 182 ASP A O 1
ATOM 1447 N N . VAL A 1 183 ? -14.639 7.585 26.392 1.00 93.12 183 VAL A N 1
ATOM 1448 C CA . VAL A 1 183 ? -14.851 6.165 26.061 1.00 93.12 183 VAL A CA 1
ATOM 1449 C C . VAL A 1 183 ? -15.141 5.348 27.321 1.00 93.12 183 VAL A C 1
ATOM 1451 O O . VAL A 1 183 ? -16.080 4.552 27.333 1.00 93.12 183 VAL A O 1
ATOM 1454 N N . LYS A 1 184 ? -14.400 5.573 28.414 1.00 94.06 184 LYS A N 1
ATOM 1455 C CA . LYS A 1 184 ? -14.646 4.890 29.694 1.00 94.06 184 LYS A CA 1
ATOM 1456 C C . LYS A 1 184 ? -16.023 5.232 30.273 1.00 94.06 184 LYS A C 1
ATOM 1458 O O . LYS A 1 184 ? -16.709 4.349 30.785 1.00 94.06 184 LYS A O 1
ATOM 1463 N N . THR A 1 185 ? -16.432 6.493 30.171 1.00 95.69 185 THR A N 1
ATOM 1464 C CA . THR A 1 185 ? -17.739 6.965 30.648 1.00 95.69 185 THR A CA 1
ATOM 1465 C C . THR A 1 185 ? -18.879 6.370 29.820 1.00 95.69 185 THR A C 1
ATOM 1467 O O . THR A 1 185 ? -19.849 5.867 30.384 1.00 95.69 185 THR A O 1
ATOM 1470 N N . LEU A 1 186 ? -18.750 6.361 28.489 1.00 93.44 186 LEU A N 1
ATOM 1471 C CA . LEU A 1 186 ? -19.714 5.742 27.574 1.00 93.44 186 LEU A CA 1
ATOM 1472 C C . LEU A 1 186 ? -19.835 4.236 27.806 1.00 93.44 186 LEU A C 1
ATOM 1474 O O . LEU A 1 186 ? -20.946 3.705 27.832 1.00 93.44 186 LEU A O 1
ATOM 1478 N N . TYR A 1 187 ? -18.709 3.560 28.031 1.00 90.75 187 TYR A N 1
ATOM 1479 C CA . TYR A 1 187 ? -18.687 2.141 28.362 1.00 90.75 187 TYR A CA 1
ATOM 1480 C C . TYR A 1 187 ? -19.435 1.858 29.669 1.00 90.75 187 TYR A C 1
ATOM 1482 O O . TYR A 1 187 ? -20.295 0.979 29.707 1.00 90.75 187 TYR A O 1
ATOM 1490 N N . GLN A 1 188 ? -19.168 2.633 30.725 1.00 92.00 188 GLN A N 1
ATOM 1491 C CA . GLN A 1 188 ? -19.834 2.465 32.016 1.00 92.00 188 GLN A CA 1
ATOM 1492 C C . GLN A 1 188 ? -21.350 2.698 31.915 1.00 92.00 188 GLN A C 1
ATOM 1494 O O . GLN A 1 188 ? -22.121 1.866 32.389 1.00 92.00 188 GLN A O 1
ATOM 1499 N N . LYS A 1 189 ? -21.784 3.751 31.209 1.00 94.38 189 LYS A N 1
ATOM 1500 C CA . LYS A 1 189 ? -23.212 4.014 30.952 1.00 94.38 189 LYS A CA 1
ATOM 1501 C C . LYS A 1 189 ? -23.880 2.895 30.154 1.00 94.38 189 LYS A C 1
ATOM 1503 O O . LYS A 1 189 ? -24.987 2.477 30.480 1.00 94.38 189 LYS A O 1
ATOM 1508 N N . SER A 1 190 ? -23.206 2.387 29.123 1.00 90.81 190 SER A N 1
ATOM 1509 C CA . SER A 1 190 ? -23.713 1.272 28.311 1.00 90.81 190 SER A CA 1
ATOM 1510 C C . SER A 1 190 ? -23.859 0.002 29.146 1.00 90.81 190 SER A C 1
ATOM 1512 O O . SER A 1 190 ? -24.866 -0.694 29.045 1.00 90.81 190 SER A O 1
ATOM 1514 N N . LYS A 1 191 ? -22.889 -0.267 30.025 1.00 88.06 191 LYS A N 1
ATOM 1515 C CA . LYS A 1 191 ? -22.923 -1.392 30.961 1.00 88.06 191 LYS A CA 1
ATOM 1516 C C . LYS A 1 191 ? -24.082 -1.284 31.954 1.00 88.06 191 LYS A C 1
ATOM 1518 O O . LYS A 1 191 ? -24.760 -2.279 32.185 1.00 88.06 191 LYS A O 1
ATOM 1523 N N . GLU A 1 192 ? -24.316 -0.108 32.531 1.00 91.62 192 GLU A N 1
ATOM 1524 C CA . GLU A 1 192 ? -25.438 0.139 33.449 1.00 91.62 192 GLU A CA 1
ATOM 1525 C C . GLU A 1 192 ? -26.789 -0.022 32.747 1.00 91.62 192 GLU A C 1
ATOM 1527 O O . GLU A 1 192 ? -27.672 -0.700 33.269 1.00 91.62 192 GLU A O 1
ATOM 1532 N N . LYS A 1 193 ? -26.926 0.517 31.529 1.00 91.88 193 LYS A N 1
ATOM 1533 C CA . LYS A 1 193 ? -28.139 0.364 30.717 1.00 91.88 193 LYS A CA 1
ATOM 1534 C C . LYS A 1 193 ? -28.416 -1.103 30.377 1.00 91.88 193 LYS A C 1
ATOM 1536 O O . LYS A 1 193 ? -29.533 -1.567 30.577 1.00 91.88 193 LYS A O 1
ATOM 1541 N N . LEU A 1 194 ? -27.400 -1.845 29.932 1.00 87.12 194 LEU A N 1
ATOM 1542 C CA . LEU A 1 194 ? -27.521 -3.282 29.668 1.00 87.12 194 LEU A CA 1
ATOM 1543 C C . LEU A 1 194 ? -27.878 -4.067 30.934 1.00 87.12 194 LEU A C 1
ATOM 1545 O O . LEU A 1 194 ? -28.708 -4.968 30.877 1.00 87.12 194 LEU A O 1
ATOM 1549 N N . ALA A 1 195 ? -27.289 -3.727 32.084 1.00 86.69 195 ALA A N 1
ATOM 1550 C CA . ALA A 1 195 ? -27.632 -4.365 33.351 1.00 86.69 195 ALA A CA 1
ATOM 1551 C C . ALA A 1 195 ? -29.105 -4.130 33.726 1.00 86.69 195 ALA A C 1
ATOM 1553 O O . ALA A 1 195 ? -29.783 -5.082 34.103 1.00 86.69 195 ALA A O 1
ATOM 1554 N N . ALA A 1 196 ? -29.612 -2.904 33.560 1.00 88.44 196 ALA A N 1
ATOM 1555 C CA . ALA A 1 196 ? -31.016 -2.578 33.800 1.00 88.44 196 ALA A CA 1
ATOM 1556 C C . ALA A 1 196 ? -31.961 -3.316 32.831 1.00 88.44 196 ALA A C 1
ATOM 1558 O O . ALA A 1 196 ? -32.957 -3.893 33.262 1.00 88.44 196 ALA A O 1
ATOM 1559 N N . GLU A 1 197 ? -31.629 -3.365 31.536 1.00 86.31 197 GLU A N 1
ATOM 1560 C CA . GLU A 1 197 ? -32.409 -4.102 30.530 1.00 86.31 197 GLU A CA 1
ATOM 1561 C C . GLU A 1 197 ? -32.436 -5.615 30.796 1.00 86.31 197 GLU A C 1
ATOM 1563 O O . GLU A 1 197 ? -33.454 -6.265 30.555 1.00 86.31 197 GLU A O 1
ATOM 1568 N N . LEU A 1 198 ? -31.337 -6.184 31.302 1.00 83.44 198 LEU A N 1
ATOM 1569 C CA . LEU A 1 198 ? -31.274 -7.592 31.693 1.00 83.44 198 LEU A CA 1
ATOM 1570 C C . LEU A 1 198 ? -32.076 -7.865 32.973 1.00 83.44 198 LEU A C 1
ATOM 1572 O O . LEU A 1 198 ? -32.800 -8.857 33.016 1.00 83.44 198 LEU A O 1
ATOM 1576 N N . GLN A 1 199 ? -31.999 -6.982 33.975 1.00 85.81 199 GLN A N 1
ATOM 1577 C CA . GLN A 1 199 ? -32.764 -7.098 35.224 1.00 85.81 199 GLN A CA 1
ATOM 1578 C C . GLN A 1 199 ? -34.278 -7.010 34.990 1.00 85.81 199 GLN A C 1
ATOM 1580 O O . GLN A 1 199 ? -35.022 -7.821 35.535 1.00 85.81 199 GLN A O 1
ATOM 1585 N N . ALA A 1 200 ? -34.735 -6.104 34.122 1.00 85.56 200 ALA A N 1
ATOM 1586 C CA . ALA A 1 200 ? -36.155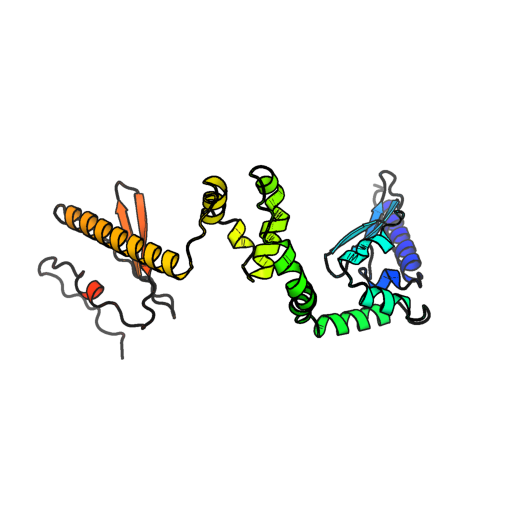 -5.967 33.788 1.00 85.56 200 ALA A CA 1
ATOM 1587 C C . ALA A 1 200 ? -36.739 -7.194 33.059 1.00 85.56 200 ALA A C 1
ATOM 1589 O O . ALA A 1 200 ? -37.949 -7.393 33.041 1.00 85.56 200 ALA A O 1
ATOM 1590 N N . ARG A 1 201 ? -35.896 -8.026 32.431 1.00 79.25 201 ARG A N 1
ATOM 1591 C CA . ARG A 1 201 ? -36.332 -9.241 31.720 1.00 79.25 201 ARG A CA 1
ATOM 1592 C C . ARG A 1 201 ? -36.400 -10.470 32.615 1.00 79.25 201 ARG A C 1
ATOM 1594 O O . ARG A 1 201 ? -37.099 -11.417 32.268 1.00 79.25 201 ARG A O 1
ATOM 1601 N N . THR A 1 202 ? -35.672 -10.490 33.730 1.00 66.56 202 THR A N 1
ATOM 1602 C CA . THR A 1 202 ? -35.643 -11.641 34.647 1.00 66.56 202 THR A CA 1
ATOM 1603 C C . THR A 1 202 ? -36.984 -11.921 35.323 1.00 66.56 202 THR A C 1
ATOM 1605 O O . THR A 1 202 ? -37.228 -13.071 35.679 1.00 66.56 202 THR A O 1
ATOM 1608 N N . ASP A 1 203 ? -37.885 -10.937 35.389 1.00 66.69 203 ASP A N 1
ATOM 1609 C CA . ASP A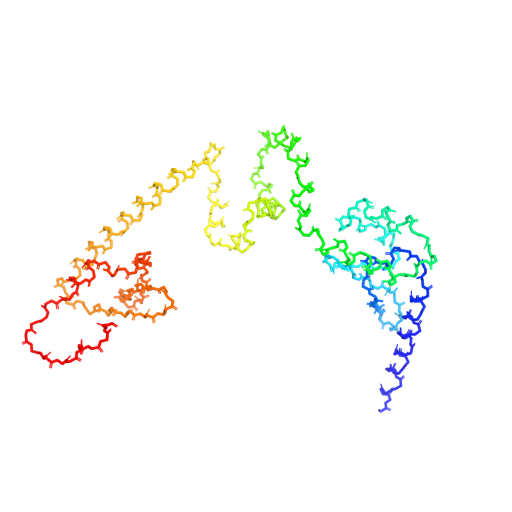 1 203 ? -39.256 -11.120 35.888 1.00 66.69 203 ASP A CA 1
ATOM 1610 C C . ASP A 1 203 ? -40.119 -11.991 34.946 1.00 66.69 203 ASP A C 1
ATOM 1612 O O . ASP A 1 203 ? -41.148 -12.531 35.349 1.00 66.69 203 ASP A O 1
ATOM 1616 N N . SER A 1 204 ? -39.668 -12.207 33.703 1.00 60.53 204 SER A N 1
ATOM 1617 C CA . SER A 1 204 ? -40.267 -13.110 32.715 1.00 60.53 204 SER A CA 1
ATOM 1618 C C . SER A 1 204 ? -39.247 -14.159 32.244 1.00 60.53 204 SER A C 1
ATOM 1620 O O . SER A 1 204 ? -38.752 -14.076 31.125 1.00 60.53 204 SER A O 1
ATOM 1622 N N . ALA A 1 205 ? -38.868 -15.094 33.123 1.00 57.97 205 ALA A N 1
ATOM 1623 C CA . ALA A 1 205 ? -37.987 -16.258 32.893 1.00 57.97 205 ALA A CA 1
ATOM 1624 C C . ALA A 1 205 ? -37.274 -16.343 31.511 1.00 57.97 205 ALA A C 1
ATOM 1626 O O . ALA A 1 205 ? -37.660 -17.147 30.655 1.00 57.97 205 ALA A O 1
ATOM 1627 N N . PRO A 1 206 ? -36.214 -15.553 31.259 1.00 54.75 206 PRO A N 1
ATOM 1628 C CA . PRO A 1 206 ? -35.487 -15.622 30.002 1.00 54.75 206 PRO A CA 1
ATOM 1629 C C . PRO A 1 206 ? -34.385 -16.691 30.071 1.00 54.75 206 PRO A C 1
ATOM 1631 O O . PRO A 1 206 ? -33.574 -16.726 30.997 1.00 54.75 206 PRO A O 1
ATOM 1634 N N . ARG A 1 207 ? -34.308 -17.550 29.045 1.00 56.59 207 ARG A N 1
ATOM 1635 C CA . ARG A 1 207 ? -33.181 -18.474 28.821 1.00 56.59 207 ARG A CA 1
ATOM 1636 C C . ARG A 1 207 ? -31.970 -17.695 28.297 1.00 56.59 207 ARG A C 1
ATOM 1638 O O . ARG A 1 207 ? -31.814 -17.526 27.090 1.00 56.59 207 ARG A O 1
ATOM 1645 N N . ILE A 1 208 ? -31.110 -17.213 29.192 1.00 60.22 208 ILE A N 1
ATOM 1646 C CA . ILE A 1 208 ? -29.793 -16.678 28.817 1.00 60.22 208 ILE A CA 1
ATOM 1647 C C . ILE A 1 208 ? -28.844 -17.868 28.623 1.00 60.22 208 ILE A C 1
ATOM 1649 O O . ILE A 1 208 ? -28.480 -18.539 29.586 1.00 60.22 208 ILE A O 1
ATOM 1653 N N . LEU A 1 209 ? -28.445 -18.143 27.379 1.00 57.62 209 LEU A N 1
ATOM 1654 C CA . LEU A 1 209 ? -27.417 -19.140 27.072 1.00 57.62 209 LEU A CA 1
ATOM 1655 C C . LEU A 1 209 ? -26.040 -18.469 27.136 1.00 57.62 209 LEU A C 1
ATOM 1657 O O . LEU A 1 209 ? -25.601 -17.805 26.198 1.00 57.62 209 LEU A O 1
ATOM 1661 N N . LEU A 1 210 ? -25.352 -18.637 28.264 1.00 57.56 210 LEU A N 1
ATOM 1662 C CA . LEU A 1 210 ? -23.955 -18.231 28.408 1.00 57.56 210 LEU A CA 1
ATOM 1663 C C . LEU A 1 210 ? -23.060 -19.291 27.756 1.00 57.56 210 LEU A C 1
ATOM 1665 O O . LEU A 1 210 ? -22.725 -20.298 28.374 1.00 57.56 210 LEU A O 1
ATOM 1669 N N . THR A 1 211 ? -22.670 -19.081 26.502 1.00 55.78 211 THR A N 1
ATOM 1670 C CA . THR A 1 211 ? -21.677 -19.926 25.827 1.00 55.78 211 THR A CA 1
ATOM 1671 C C . THR A 1 211 ? -20.296 -19.294 25.964 1.00 55.78 211 THR A C 1
ATOM 1673 O O . THR A 1 211 ? -19.977 -18.344 25.251 1.00 55.78 211 THR A O 1
ATOM 1676 N N . SER A 1 212 ? -19.456 -19.803 26.865 1.00 52.09 212 SER A N 1
ATOM 1677 C CA . SER A 1 212 ? -18.046 -19.410 26.921 1.00 52.09 212 SER A CA 1
ATOM 1678 C C . SER A 1 212 ? -17.219 -20.291 25.983 1.00 52.09 212 SER A C 1
ATOM 1680 O O . SER A 1 212 ? -17.049 -21.488 26.200 1.00 52.09 212 SER A O 1
ATOM 1682 N N . THR A 1 213 ? -16.677 -19.705 24.918 1.00 51.28 213 THR A N 1
ATOM 1683 C CA . THR A 1 213 ? -15.683 -20.371 24.068 1.00 51.28 213 THR A CA 1
ATOM 1684 C C . THR A 1 213 ? -14.285 -20.060 24.584 1.00 51.28 213 THR A C 1
ATOM 1686 O O . THR A 1 213 ? -13.781 -18.949 24.429 1.00 51.28 213 THR A O 1
ATOM 1689 N N . ILE A 1 214 ? -13.648 -21.051 25.207 1.00 46.66 214 ILE A N 1
ATOM 1690 C CA . ILE A 1 214 ? -12.264 -20.955 25.677 1.00 46.66 214 ILE A CA 1
ATOM 1691 C C . ILE A 1 214 ? -11.331 -21.253 24.499 1.00 46.66 214 ILE A C 1
ATOM 1693 O O . ILE A 1 214 ? -11.037 -22.409 24.210 1.00 46.66 214 ILE A O 1
ATOM 1697 N N . SER A 1 215 ? -10.848 -20.212 23.820 1.00 41.16 215 SER A N 1
ATOM 1698 C CA . SER A 1 215 ? -9.742 -20.327 22.862 1.00 41.16 215 SER A CA 1
ATOM 1699 C C . SER A 1 215 ? -8.483 -19.736 23.491 1.00 41.16 215 SER A C 1
ATOM 1701 O O . SER A 1 215 ? -8.358 -18.524 23.646 1.00 41.16 215 SER A O 1
ATOM 1703 N N . ARG A 1 216 ? -7.547 -20.590 23.918 1.00 62.03 216 ARG A N 1
ATOM 1704 C CA . ARG A 1 216 ? -6.306 -20.143 24.572 1.00 62.03 216 ARG A CA 1
ATOM 1705 C C . ARG A 1 216 ? -5.412 -19.304 23.636 1.00 62.03 216 ARG A C 1
ATOM 1707 O O . ARG A 1 216 ? -5.390 -19.573 22.437 1.00 62.03 216 ARG A O 1
ATOM 1714 N N . PRO A 1 217 ? -4.619 -18.352 24.186 1.00 55.00 217 PRO A N 1
ATOM 1715 C CA . PRO A 1 217 ? -4.479 -18.033 25.613 1.00 55.00 217 PRO A CA 1
ATOM 1716 C C . PRO A 1 217 ? -5.361 -16.860 26.093 1.00 55.00 217 PRO A C 1
ATOM 1718 O O . PRO A 1 217 ? -5.281 -16.497 27.264 1.00 55.00 217 PRO A O 1
ATOM 1721 N N . ALA A 1 218 ? -6.218 -16.282 25.246 1.00 58.19 218 ALA A N 1
ATOM 1722 C CA . ALA A 1 218 ? -7.095 -15.170 25.618 1.00 58.19 218 ALA A CA 1
ATOM 1723 C C . ALA A 1 218 ? -8.509 -15.674 25.953 1.00 58.19 218 ALA A C 1
ATOM 1725 O O . ALA A 1 218 ? -9.272 -16.065 25.075 1.00 58.19 218 ALA A O 1
ATOM 1726 N N . MET A 1 219 ? -8.871 -15.667 27.238 1.00 60.78 219 MET A N 1
ATOM 1727 C CA . MET A 1 219 ? -10.232 -15.990 27.680 1.00 60.78 219 MET A CA 1
ATOM 1728 C C . MET A 1 219 ? -11.185 -14.851 27.289 1.00 60.78 219 MET A C 1
ATOM 1730 O O . MET A 1 219 ? -11.379 -13.919 28.064 1.00 60.78 219 MET A O 1
ATOM 1734 N N . ALA A 1 220 ? -11.779 -14.907 26.099 1.00 68.25 220 ALA A N 1
ATOM 1735 C CA . ALA A 1 220 ? -12.875 -14.016 25.731 1.00 68.25 220 ALA A CA 1
ATOM 1736 C C . ALA A 1 220 ? -14.175 -14.500 26.393 1.00 68.25 220 ALA A C 1
ATOM 1738 O O . ALA A 1 220 ? -14.521 -15.680 26.319 1.00 68.25 220 ALA A O 1
ATOM 1739 N N . SER A 1 221 ? -14.886 -13.598 27.070 1.00 72.69 221 SER A N 1
ATOM 1740 C CA . SER A 1 221 ? -16.214 -13.887 27.619 1.00 72.69 221 SER A CA 1
ATOM 1741 C C . SER A 1 221 ? -17.262 -13.300 26.687 1.00 72.69 221 SER A C 1
ATOM 1743 O O . SER A 1 221 ? -17.442 -12.087 26.641 1.00 72.69 221 SER A O 1
ATOM 1745 N N . ILE A 1 222 ? -17.945 -14.167 25.947 1.00 74.88 222 ILE A N 1
ATOM 1746 C CA . ILE A 1 222 ? -18.982 -13.777 24.996 1.00 74.88 222 ILE A CA 1
ATOM 1747 C C . ILE A 1 222 ? -20.340 -14.183 25.569 1.00 74.88 222 ILE A C 1
ATOM 1749 O O . ILE A 1 222 ? -20.515 -15.309 26.033 1.00 74.88 222 ILE A O 1
ATOM 1753 N N . VAL A 1 223 ? -21.302 -13.263 25.547 1.00 77.31 223 VAL A N 1
ATOM 1754 C CA . VAL A 1 223 ? -22.690 -13.522 25.937 1.00 77.31 223 VAL A CA 1
ATOM 1755 C C . VAL A 1 223 ? -23.576 -13.389 24.713 1.00 77.31 223 VAL A C 1
ATOM 1757 O O . VAL A 1 223 ? -23.624 -12.331 24.091 1.00 77.31 223 VAL A O 1
ATOM 1760 N N . SER A 1 224 ? -24.295 -14.457 24.384 1.00 78.06 224 SER A N 1
ATOM 1761 C CA . SER A 1 224 ? -25.283 -14.451 23.309 1.00 78.06 224 SER A CA 1
ATOM 1762 C C . SER A 1 224 ? -26.679 -14.299 23.911 1.00 78.06 224 SER A C 1
ATOM 1764 O O . SER A 1 224 ? -27.115 -15.131 24.706 1.00 78.06 224 SER A O 1
ATOM 1766 N N . VAL A 1 225 ? -27.386 -13.230 23.549 1.00 77.50 225 VAL A N 1
ATOM 1767 C CA . VAL A 1 225 ? -28.751 -12.935 24.009 1.00 77.50 225 VAL A CA 1
ATOM 1768 C C . VAL A 1 225 ? -29.679 -12.903 22.803 1.00 77.50 225 VAL A C 1
ATOM 1770 O O . VAL A 1 225 ? -29.414 -12.200 21.833 1.00 77.50 225 VAL A O 1
ATOM 1773 N N . LEU A 1 226 ? -30.796 -13.628 22.854 1.00 76.31 226 LEU A N 1
ATOM 1774 C CA . LEU A 1 226 ? -31.846 -13.508 21.845 1.00 76.31 226 LEU A CA 1
ATOM 1775 C C . LEU A 1 226 ? -32.826 -12.412 22.280 1.00 76.31 226 LEU A C 1
ATOM 1777 O O . LEU A 1 226 ? -33.524 -12.554 23.283 1.00 76.31 226 LEU A O 1
ATOM 1781 N N . THR A 1 227 ? -32.888 -11.308 21.538 1.00 74.44 227 THR A N 1
ATOM 1782 C CA . THR A 1 227 ? -33.810 -10.198 21.827 1.00 74.44 227 THR A CA 1
ATOM 1783 C C . THR A 1 227 ? -34.749 -10.003 20.641 1.00 74.44 227 THR A C 1
ATOM 1785 O O . THR A 1 227 ? -34.292 -9.806 19.523 1.00 74.44 227 THR A O 1
ATOM 1788 N N . ALA A 1 228 ? -36.067 -10.123 20.857 1.00 80.56 228 ALA A N 1
ATOM 1789 C CA . ALA A 1 228 ? -37.077 -9.993 19.794 1.00 80.56 228 ALA A CA 1
ATOM 1790 C C . ALA A 1 228 ? -36.782 -10.863 18.543 1.00 80.56 228 ALA A C 1
ATOM 1792 O O . ALA A 1 228 ? -36.868 -10.411 17.403 1.00 80.56 228 ALA A O 1
ATOM 1793 N N . GLY A 1 229 ? -36.352 -12.112 18.759 1.00 82.44 229 GLY A N 1
ATOM 1794 C CA . GLY A 1 229 ? -36.003 -13.051 17.684 1.00 82.44 229 GLY A CA 1
ATOM 1795 C C . GLY A 1 229 ? -34.661 -12.786 16.989 1.00 82.44 229 GLY A C 1
ATOM 1796 O O . GLY A 1 229 ? -34.291 -13.550 16.105 1.00 82.44 229 GLY A O 1
ATOM 1797 N N . HIS A 1 230 ? -33.915 -11.753 17.387 1.00 77.88 230 HIS A N 1
ATOM 1798 C CA . HIS A 1 230 ? -32.615 -11.421 16.806 1.00 77.88 230 HIS A CA 1
ATOM 1799 C C . HIS A 1 230 ? -31.486 -11.815 17.771 1.00 77.88 230 HIS A C 1
ATOM 1801 O O . HIS A 1 230 ? -31.477 -11.355 18.922 1.00 77.88 230 HIS A O 1
ATOM 1807 N N . PRO A 1 231 ? -30.544 -12.680 17.351 1.00 82.19 231 PRO A N 1
ATOM 1808 C CA . PRO A 1 231 ? -29.396 -13.033 18.172 1.00 82.19 231 PRO A CA 1
ATOM 1809 C C . PRO A 1 231 ? -28.450 -11.836 18.258 1.00 82.19 231 PRO A C 1
ATOM 1811 O O . PRO A 1 231 ? -28.008 -11.296 17.246 1.00 82.19 231 PRO A O 1
ATOM 1814 N N . GLN A 1 232 ? -28.145 -11.422 19.480 1.00 80.81 232 GLN A N 1
ATOM 1815 C CA . GLN A 1 232 ? -27.142 -10.416 19.785 1.00 80.81 232 GLN A CA 1
ATOM 1816 C C . GLN A 1 232 ? -25.973 -11.088 20.491 1.00 80.81 232 GLN A C 1
ATOM 1818 O O . GLN A 1 232 ? -26.164 -11.866 21.422 1.00 80.81 232 GLN A O 1
ATOM 1823 N N . THR A 1 233 ? -24.760 -10.765 20.063 1.00 81.44 233 THR A N 1
ATOM 1824 C CA . THR A 1 233 ? -23.529 -11.243 20.688 1.00 81.44 233 THR A CA 1
ATOM 1825 C C . THR A 1 233 ? -22.838 -10.056 21.342 1.00 81.44 233 THR A C 1
ATOM 1827 O O . THR A 1 233 ? -22.470 -9.099 20.665 1.00 81.44 233 THR A O 1
ATOM 1830 N N . ILE A 1 234 ? -22.686 -10.108 22.662 1.00 81.00 234 ILE A N 1
ATOM 1831 C CA . ILE A 1 234 ? -22.043 -9.073 23.467 1.00 81.00 234 ILE A CA 1
ATOM 1832 C C . ILE A 1 234 ? -20.695 -9.618 23.933 1.00 81.00 234 ILE A C 1
ATOM 1834 O O . ILE A 1 234 ? -20.634 -10.608 24.665 1.00 81.00 234 ILE A O 1
ATOM 1838 N N . ASP A 1 235 ? -19.613 -8.967 23.520 1.00 81.50 235 ASP A N 1
ATOM 1839 C CA . ASP A 1 235 ? -18.283 -9.226 24.066 1.00 81.50 235 ASP A CA 1
ATOM 1840 C C . ASP A 1 235 ? -18.138 -8.483 25.404 1.00 81.50 235 ASP A C 1
ATOM 1842 O O . ASP A 1 235 ? -18.218 -7.254 25.461 1.00 81.50 235 ASP A O 1
ATOM 1846 N N . LEU A 1 236 ? -17.954 -9.228 26.496 1.00 78.06 236 LEU A N 1
ATOM 1847 C CA . LEU A 1 236 ? -17.740 -8.670 27.837 1.00 78.06 236 LEU A CA 1
ATOM 1848 C C . LEU A 1 236 ? -16.270 -8.307 28.102 1.00 78.06 236 LEU A C 1
ATOM 1850 O O . LEU A 1 236 ? -15.928 -7.849 29.198 1.00 78.06 236 LEU A O 1
ATOM 1854 N N . GLY A 1 237 ? -15.407 -8.501 27.107 1.00 74.44 237 GLY A N 1
ATOM 1855 C CA . GLY A 1 237 ? -13.988 -8.210 27.149 1.00 74.44 237 GLY A CA 1
ATOM 1856 C C . GLY A 1 237 ? -13.141 -9.390 27.618 1.00 74.44 237 GLY A C 1
ATOM 1857 O O . GLY A 1 237 ? -13.606 -10.371 28.204 1.00 74.44 237 GLY A O 1
ATOM 1858 N N . CYS A 1 238 ? -11.838 -9.263 27.372 1.00 76.50 238 CYS A N 1
ATOM 1859 C CA . CYS A 1 238 ? -10.828 -10.207 27.827 1.00 76.50 238 CYS A CA 1
ATOM 1860 C C . CYS A 1 238 ? -10.220 -9.699 29.149 1.00 76.50 238 CYS A C 1
ATOM 1862 O O . CYS A 1 238 ? -9.564 -8.652 29.148 1.00 76.50 238 CYS A O 1
ATOM 1864 N N . PRO A 1 239 ? -10.395 -10.391 30.292 1.00 71.62 239 PRO A N 1
ATOM 1865 C CA . PRO A 1 239 ? -9.726 -10.012 31.526 1.00 71.62 239 PRO A CA 1
ATOM 1866 C C . PRO A 1 239 ? -8.211 -10.182 31.357 1.00 71.62 239 PRO A C 1
ATOM 1868 O O . PRO A 1 239 ? -7.704 -11.292 31.203 1.00 71.62 239 PRO A O 1
ATOM 1871 N N . SER A 1 240 ? -7.475 -9.073 31.428 1.00 59.75 240 SER A N 1
ATOM 1872 C CA . SER A 1 240 ? -6.014 -9.034 31.262 1.00 59.75 240 SER A CA 1
ATOM 1873 C C . SER A 1 240 ? -5.240 -9.815 32.331 1.00 59.75 240 SER A C 1
ATOM 1875 O O . SER A 1 240 ? -4.066 -10.110 32.146 1.00 59.75 240 SER A O 1
ATOM 1877 N N . SER A 1 241 ? -5.882 -10.169 33.447 1.00 67.38 241 SER A N 1
ATOM 1878 C CA . SER A 1 241 ? -5.242 -10.842 34.582 1.00 67.38 241 SER A CA 1
ATOM 1879 C C . SER A 1 241 ? -5.440 -12.361 34.622 1.00 67.38 241 SER A C 1
ATOM 1881 O O . SER A 1 241 ? -5.046 -12.987 35.605 1.00 67.38 241 SER A O 1
ATOM 1883 N N . GLY A 1 242 ? -6.093 -12.969 33.622 1.00 61.53 242 GLY A N 1
ATOM 1884 C CA . GLY A 1 242 ? -6.397 -14.411 33.609 1.00 61.53 242 GLY A CA 1
ATOM 1885 C C . GLY A 1 242 ? -7.335 -14.880 34.735 1.00 61.53 242 GLY A C 1
ATOM 1886 O O . GLY A 1 242 ? -7.682 -16.056 34.812 1.00 61.53 242 GLY A O 1
ATOM 1887 N N . LYS A 1 243 ? -7.779 -13.972 35.612 1.00 60.56 243 LYS A N 1
ATOM 1888 C CA . LYS A 1 243 ? -8.728 -14.252 36.687 1.00 60.56 243 LYS A CA 1
ATOM 1889 C C . LYS A 1 243 ? -10.136 -13.982 36.176 1.00 60.56 243 LYS A C 1
ATOM 1891 O O . LYS A 1 243 ? -10.459 -12.855 35.806 1.00 60.56 243 LYS A O 1
ATOM 1896 N N . VAL A 1 244 ? -10.981 -15.013 36.192 1.00 55.44 244 VAL A N 1
ATOM 1897 C CA . VAL A 1 244 ? -12.413 -14.878 35.894 1.00 55.44 244 VAL A CA 1
ATOM 1898 C C . VAL A 1 244 ? -13.019 -13.844 36.858 1.00 55.44 244 VAL A C 1
ATOM 1900 O O . VAL A 1 244 ? -12.883 -14.017 38.077 1.00 55.44 244 VAL A O 1
ATOM 1903 N N . PRO A 1 245 ? -13.665 -12.771 36.358 1.00 54.44 245 PRO A N 1
ATOM 1904 C CA . PRO A 1 245 ? -14.303 -11.766 37.200 1.00 54.44 245 PRO A CA 1
ATOM 1905 C C . PRO A 1 245 ? -15.266 -12.415 38.199 1.00 54.44 245 PRO A C 1
ATOM 1907 O O . PRO A 1 245 ? -16.120 -13.208 37.808 1.00 54.44 245 PRO A O 1
ATOM 1910 N N . LYS A 1 246 ? -15.168 -12.061 39.490 1.00 54.78 246 LYS A N 1
ATOM 1911 C CA . LYS A 1 246 ? -16.048 -12.610 40.544 1.00 54.78 246 LYS A CA 1
ATOM 1912 C C . LYS A 1 246 ? -17.538 -12.442 40.211 1.00 54.78 246 LYS A C 1
ATOM 1914 O O . LYS A 1 246 ? -18.320 -13.310 40.565 1.00 54.78 246 LYS A O 1
ATOM 1919 N N . ALA A 1 247 ? -17.910 -11.392 39.476 1.00 50.19 247 ALA A N 1
ATOM 1920 C CA . ALA A 1 247 ? -19.285 -11.135 39.044 1.00 50.19 247 ALA A CA 1
ATOM 1921 C C . ALA A 1 247 ? -19.879 -12.241 38.144 1.00 50.19 247 ALA A C 1
ATOM 1923 O O . ALA A 1 247 ? -21.070 -12.512 38.234 1.00 50.19 247 ALA A O 1
ATOM 1924 N N . LEU A 1 248 ? -19.063 -12.941 37.344 1.00 46.03 248 LEU A N 1
ATOM 1925 C CA . LEU A 1 248 ? -19.529 -14.072 36.527 1.00 46.03 248 LEU A CA 1
ATOM 1926 C C . LEU A 1 248 ? -19.805 -15.334 37.357 1.00 46.03 248 LEU A C 1
ATOM 1928 O O . LEU A 1 248 ? -20.516 -16.217 36.894 1.00 46.03 248 LEU A O 1
ATOM 1932 N N . ARG A 1 249 ? -19.301 -15.421 38.599 1.00 47.12 249 ARG A N 1
ATOM 1933 C CA . ARG A 1 249 ? -19.603 -16.546 39.503 1.00 47.12 249 ARG A CA 1
ATOM 1934 C C . ARG A 1 249 ? -21.002 -16.462 40.116 1.00 47.12 249 ARG A C 1
ATOM 1936 O O . ARG A 1 249 ? -21.509 -17.480 40.567 1.00 47.12 249 ARG A O 1
ATOM 1943 N N . TYR A 1 250 ? -21.613 -15.276 40.128 1.00 41.56 250 TYR A N 1
ATOM 1944 C CA . TYR A 1 250 ? -22.923 -15.038 40.747 1.00 41.56 250 TYR A CA 1
ATOM 1945 C C . TYR A 1 250 ? -24.092 -15.052 39.751 1.00 41.56 250 TYR A C 1
ATOM 1947 O O . TYR A 1 250 ? -25.236 -14.948 40.169 1.00 41.56 250 TYR A O 1
ATOM 1955 N N . LEU A 1 251 ? -23.830 -15.243 38.452 1.00 41.69 251 LEU A N 1
ATOM 1956 C CA . LEU A 1 251 ? -24.863 -15.490 37.433 1.00 41.69 251 LEU A CA 1
ATOM 1957 C C . LEU A 1 251 ? -25.238 -16.976 37.310 1.00 41.69 251 LEU A C 1
ATOM 1959 O O . LEU A 1 251 ? -25.893 -17.374 36.350 1.00 41.69 251 LEU A O 1
ATOM 1963 N N . ASN A 1 252 ? -24.857 -17.796 38.294 1.00 36.78 252 ASN A N 1
ATOM 1964 C CA . ASN A 1 252 ? -25.492 -19.089 38.498 1.00 36.78 252 ASN A CA 1
ATOM 1965 C C . ASN A 1 252 ? -26.869 -18.805 39.104 1.00 36.78 252 ASN A C 1
ATOM 1967 O O . ASN A 1 252 ? -27.020 -18.668 40.318 1.00 36.78 252 ASN A O 1
ATOM 1971 N N . ILE A 1 253 ? -27.839 -18.599 38.215 1.00 38.94 253 ILE A N 1
ATOM 1972 C CA . ILE A 1 253 ? -29.251 -18.467 38.549 1.00 38.94 253 ILE A CA 1
ATOM 1973 C C . ILE A 1 253 ? -29.592 -19.652 39.449 1.00 38.94 253 ILE A C 1
ATOM 1975 O O . ILE A 1 253 ? -29.462 -20.808 39.048 1.00 38.94 253 ILE A O 1
ATOM 1979 N N . SER A 1 254 ? -29.992 -19.347 40.679 1.00 35.88 254 SER A N 1
ATOM 1980 C CA . SER A 1 254 ? -30.622 -20.271 41.609 1.00 35.88 254 SER A CA 1
ATOM 1981 C C . SER A 1 254 ? -31.952 -20.748 41.015 1.00 35.88 254 SER A C 1
ATOM 1983 O O . SER A 1 254 ? -33.022 -20.276 41.389 1.00 35.88 254 SER A O 1
ATOM 1985 N N . GLY A 1 255 ? -31.877 -21.642 40.032 1.00 36.53 255 GLY A N 1
ATOM 1986 C CA . GLY A 1 255 ? -32.968 -22.523 39.650 1.00 36.53 255 GLY A CA 1
ATOM 1987 C C . GLY A 1 255 ? -33.027 -23.647 40.674 1.00 36.53 255 GLY A C 1
ATOM 1988 O O . GLY A 1 255 ? -31.992 -24.196 41.049 1.00 36.53 255 GLY A O 1
ATOM 1989 N N . GLY A 1 256 ? -34.228 -23.905 41.184 1.00 38.44 256 GLY A N 1
ATOM 1990 C CA . GLY A 1 256 ? -34.497 -24.782 42.314 1.00 38.44 256 GLY A CA 1
ATOM 1991 C C . GLY A 1 256 ? -33.832 -26.157 42.249 1.00 38.44 256 GLY A C 1
ATOM 1992 O O . GLY A 1 256 ? -33.497 -26.696 41.197 1.00 38.44 256 GLY A O 1
ATOM 1993 N N . ALA A 1 257 ? -33.651 -26.710 43.442 1.00 47.50 257 ALA A N 1
ATOM 1994 C CA . ALA A 1 257 ? -33.088 -28.019 43.695 1.00 47.50 257 ALA A CA 1
ATOM 1995 C C . ALA A 1 257 ? -33.780 -29.130 42.886 1.00 47.50 257 ALA A C 1
ATOM 1997 O O . ALA A 1 257 ? -34.880 -29.533 43.233 1.00 47.50 257 ALA A O 1
ATOM 1998 N N . GLN A 1 258 ? -33.101 -29.650 41.863 1.00 44.88 258 GLN A N 1
ATOM 1999 C CA . GLN A 1 258 ? -32.970 -31.080 41.549 1.00 44.88 258 GLN A CA 1
ATOM 2000 C C . GLN A 1 258 ? -32.199 -31.235 40.233 1.00 44.88 258 GLN A C 1
ATOM 2002 O O . GLN A 1 258 ? -32.765 -31.116 39.161 1.00 44.88 258 GLN A O 1
ATOM 2007 N N . GLU A 1 259 ? -30.888 -31.453 40.332 1.00 37.78 259 GLU A N 1
ATOM 2008 C CA . GLU A 1 259 ? -30.157 -32.542 39.662 1.00 37.78 259 GLU A CA 1
ATOM 2009 C C . GLU A 1 259 ? -28.653 -32.302 39.824 1.00 37.78 259 GLU A C 1
ATOM 2011 O O . GLU A 1 259 ? -28.051 -31.378 39.279 1.00 37.78 259 GLU A O 1
ATOM 2016 N N . LYS A 1 260 ? -28.029 -33.155 40.637 1.00 39.38 260 LYS A N 1
ATOM 2017 C CA . LYS A 1 260 ? -26.577 -33.264 40.735 1.00 39.38 260 LYS A CA 1
ATOM 2018 C C . LYS A 1 260 ? -26.087 -34.007 39.491 1.00 39.38 260 LYS A C 1
ATOM 2020 O O . LYS A 1 260 ? -26.212 -35.223 39.438 1.00 39.38 260 LYS A O 1
ATOM 2025 N N . SER A 1 261 ? -25.475 -33.305 38.543 1.00 37.94 261 SER A N 1
ATOM 2026 C CA . SER A 1 261 ? -24.689 -33.928 37.474 1.00 37.94 261 SER A CA 1
ATOM 2027 C C . SER A 1 261 ? -23.336 -33.231 37.328 1.00 37.94 261 SER A C 1
ATOM 2029 O O . SER A 1 261 ? -23.216 -32.135 36.791 1.00 37.94 261 SER A O 1
ATOM 2031 N N . GLN A 1 262 ? -22.342 -33.896 37.912 1.00 43.34 262 GLN A N 1
ATOM 2032 C CA . GLN A 1 262 ? -20.902 -33.890 37.648 1.00 43.34 262 GLN A CA 1
ATOM 2033 C C . GLN A 1 262 ? -20.375 -32.887 36.601 1.00 43.34 262 GLN A C 1
ATOM 2035 O O . GLN A 1 262 ? -20.397 -33.139 35.403 1.00 43.34 262 GLN A O 1
ATOM 2040 N N . PHE A 1 263 ? -19.755 -31.808 37.082 1.00 34.69 263 PHE A N 1
ATOM 2041 C CA . PHE A 1 263 ? -18.698 -31.095 36.354 1.00 34.69 263 PHE A CA 1
ATOM 2042 C C . PHE A 1 263 ? -17.663 -30.578 37.364 1.00 34.69 263 PHE A C 1
ATOM 2044 O O . PHE A 1 263 ? -17.525 -29.387 37.631 1.00 34.69 263 PHE A O 1
ATOM 2051 N N . LEU A 1 264 ? -16.967 -31.514 38.010 1.00 36.81 264 LEU A N 1
ATOM 2052 C CA . LEU A 1 264 ? -15.819 -31.234 38.869 1.00 36.81 264 LEU A CA 1
ATOM 2053 C C . LEU A 1 264 ? -14.651 -32.073 38.373 1.00 36.81 264 LEU A C 1
ATOM 2055 O O . LEU A 1 264 ? -14.612 -33.280 38.585 1.00 36.81 264 LEU A O 1
ATOM 2059 N N . GLY A 1 265 ? -13.697 -31.412 37.728 1.00 38.12 265 GLY A N 1
ATOM 2060 C CA . GLY A 1 265 ? -12.402 -32.010 37.449 1.00 38.12 265 GLY A CA 1
ATOM 2061 C C . GLY A 1 265 ? -11.741 -31.436 36.216 1.00 38.12 265 GLY A C 1
ATOM 2062 O O . GLY A 1 265 ? -11.641 -32.148 35.237 1.00 38.12 265 GLY A O 1
ATOM 2063 N N . PHE A 1 266 ? -11.292 -30.179 36.254 1.00 36.78 266 PHE A N 1
ATOM 2064 C CA . PHE A 1 266 ? -10.202 -29.725 35.378 1.00 36.78 266 PHE A CA 1
ATOM 2065 C C . PHE A 1 266 ? -9.639 -28.375 35.842 1.00 36.78 266 PHE A C 1
ATOM 2067 O O . PHE A 1 266 ? -9.789 -27.385 35.152 1.00 36.78 266 PHE A O 1
ATOM 2074 N N . PHE A 1 267 ? -9.024 -28.318 37.028 1.00 32.84 267 PHE A N 1
ATOM 2075 C CA . PHE A 1 267 ? -7.995 -27.321 37.374 1.00 32.84 267 PHE A CA 1
ATOM 2076 C C . PHE A 1 267 ? -7.207 -27.829 38.594 1.00 32.84 267 PHE A C 1
ATOM 2078 O O . PHE A 1 267 ? -7.634 -27.668 39.738 1.00 32.84 267 PHE A O 1
ATOM 2085 N N . ARG A 1 268 ? -6.065 -28.462 38.327 1.00 38.16 268 ARG A N 1
ATOM 2086 C CA . ARG A 1 268 ? -4.868 -28.407 39.169 1.00 38.16 268 ARG A CA 1
ATOM 2087 C C . ARG A 1 268 ? -3.764 -27.804 38.314 1.00 38.16 268 ARG A C 1
ATOM 2089 O O . ARG A 1 268 ? -3.769 -28.107 37.098 1.00 38.16 268 ARG A O 1
#

Mean predicted aligned error: 17.46 Å

Secondary structure (DSSP, 8-state):
--THHHHHHHHHHHHHHHHHHHT---GGGGGB-SS-EEEE-TTS-EEEEEEEBTTT--EEEBTBGGGGS-GGGS-HHHHHHHHHS-TTS-HHHHHHHHHHHHHH-TTHHHHHSHHHHHHHTTTTTS-PPPTTGGGGTHHHHHHHHHHTT--THHHHSHHHHHHHHH---TT----HHHHHHHHHHHHHHHHHHHHHHHHHHHTS----B------TT----EEEEEETTEEEEEE----TTSPPPGGGGS-S----S-----------

Sequence (268 aa):
MDSTNEDDTKEKQIKKTRDTVAKRRSNAYAFFACTPNVEFDADSRPKFIVYNCTICRAVVKQGASGLMLHPLCWGKETVDCVMALNNKTGNDKLRQELKKEKRGEQLKLTLLYQPLKKSWDKLCSMLRPSKESLRNTSVGTAQMCAEEGCPFNTVAGHCYKWLQREGQPDCYVPPRQQVSKDVKTLYQKSKEKLAAELQARTDSAPRILLTSTISRPAMASIVSVLTAGHPQTIDLGCPSSGKVPKALRYLNISGGAQEKSQFLGFFR

Radius of gyration: 31.9 Å; Cα contacts (8 Å, |Δi|>4): 167; chains: 1; bounding box: 71×62×83 Å

Solvent-accessible surface area (backbone atoms only — not comparable to full-atom values): 16858 Å² total; per-residue (Å²): 141,74,76,71,64,60,58,60,52,50,51,53,51,51,52,54,49,49,55,56,56,69,66,57,57,60,53,75,57,34,59,30,48,94,73,59,49,74,42,58,46,96,84,70,43,83,68,34,48,33,34,34,34,70,80,84,58,52,80,44,57,57,84,54,85,48,81,75,67,58,50,90,81,40,58,68,66,59,50,52,55,52,66,69,48,62,60,84,62,51,49,69,60,53,37,52,52,57,52,54,54,58,72,72,39,82,68,39,64,69,56,68,49,51,71,52,52,75,62,41,71,76,60,71,76,77,71,80,78,50,86,72,52,62,77,64,34,68,61,61,54,52,47,50,26,64,75,70,72,45,64,75,64,57,68,74,32,68,69,50,50,47,51,65,67,77,47,72,60,95,84,65,80,77,53,72,70,53,51,52,51,49,54,52,50,54,50,52,52,52,51,53,52,51,50,51,60,53,58,70,41,57,86,61,81,65,89,73,54,76,57,70,62,82,51,83,92,57,59,46,42,40,40,46,42,75,54,96,89,41,82,42,78,45,77,76,51,62,58,90,78,81,57,81,60,71,71,69,70,68,69,65,72,87,67,77,97,82,79,94,73,90,87,82,88,89,84,132

pLDDT: mean 72.27, std 18.01, range [32.84, 95.69]

Foldseek 3Di:
DPVVPVVVVLVVVLVVVLVVVQPDLQLLCLQWDSRWDFDADPVRHGDWTWTAGPQPRDIDTPPPPCSVVPCVRPPPVLVVVSNPDDSVCRSVVNNVVVVVVVVVDVVCVVVVCVVVVVVVVVVVPPDDQPLVCLVVCPVVLVVVCVVVVNDPCVCVDPVNVVDNVVDDDPDDDDDPVVVVVVVVVVVVVVVVVVVVVVVVCVVPPAPFDFDFDDDPDWRWGWTWHQDPNDIDIDTPDTDPVSDDPPVVVPPPPCDDDDDDDDDDDDDD

Organism: NCBI:txid1447944